Protein AF-A0A960ME52-F1 (afdb_monomer_lite)

Sequence (293 aa):
MNESPKPKPLFFIVLGMVVLALLGYAFRGVLFPSGTTATGPKPTSSDVKPTAPSAVTPSTPSAPPVSGDGNGESVEAADSNAPTTVKEYTYVARETLPPVKEKSDYQPLVNRTVKFALNVWAGWAPIILQNNGSDAGAKWKTPGGEEFQVELVLIDDPVAMRDAYAAGQVHIGWATLDMLPLFMEELKKDSRVFPRVYQQVDWSNGGDGIVIRRSAAKDPKNPTVADLKGKKIVLAQNSPSEYFALNALVNAGIQPAEVEFIYTQDAFQAAAAFNADRSIAACVSWAPDIYNL

Radius of gyration: 26.32 Å; chains: 1; bounding box: 61×51×79 Å

Structure (mmCIF, N/CA/C/O backbone):
data_AF-A0A960ME52-F1
#
_entry.id   AF-A0A960ME52-F1
#
loop_
_atom_site.group_PDB
_atom_site.id
_atom_site.type_symbol
_atom_site.label_atom_id
_atom_site.label_alt_id
_atom_site.label_comp_id
_atom_site.label_asym_id
_atom_site.label_entity_id
_atom_site.label_seq_id
_atom_site.pdbx_PDB_ins_code
_atom_site.Cartn_x
_atom_site.Cartn_y
_atom_site.Cartn_z
_atom_site.occupancy
_atom_site.B_iso_or_equiv
_atom_site.auth_seq_id
_atom_site.auth_comp_id
_atom_site.auth_asym_id
_atom_site.auth_atom_id
_atom_site.pdbx_PDB_model_num
ATOM 1 N N . MET A 1 1 ? -17.118 -22.215 47.573 1.00 43.25 1 MET A N 1
ATOM 2 C CA . MET A 1 1 ? -16.550 -20.850 47.597 1.00 43.25 1 MET A CA 1
ATOM 3 C C . MET A 1 1 ? -15.064 -20.997 47.323 1.00 43.25 1 MET A C 1
ATOM 5 O O . MET A 1 1 ? -14.405 -21.629 48.135 1.00 43.25 1 MET A O 1
ATOM 9 N N . ASN A 1 2 ? -14.560 -20.523 46.181 1.00 44.00 2 ASN A N 1
ATOM 10 C CA . ASN A 1 2 ? -13.123 -20.576 45.893 1.00 44.00 2 ASN A CA 1
ATOM 11 C C . ASN A 1 2 ? -12.459 -19.315 46.447 1.00 44.00 2 ASN A C 1
ATOM 13 O O . ASN A 1 2 ? -12.830 -18.212 46.051 1.00 44.00 2 ASN A O 1
ATOM 17 N N . GLU A 1 3 ? -11.484 -19.471 47.340 1.00 56.47 3 GLU A N 1
ATOM 18 C CA . GLU A 1 3 ? -10.620 -18.358 47.725 1.00 56.47 3 GLU A CA 1
ATOM 19 C C . GLU A 1 3 ? -9.645 -18.040 46.586 1.00 56.47 3 GLU A C 1
ATOM 21 O O . GLU A 1 3 ? -8.871 -18.896 46.155 1.00 56.47 3 GLU A O 1
ATOM 26 N N . SER A 1 4 ? -9.664 -16.797 46.106 1.00 62.03 4 SER A N 1
ATOM 27 C CA . SER A 1 4 ? -8.673 -16.313 45.144 1.00 62.03 4 SER A CA 1
ATOM 28 C C . SER A 1 4 ? -7.266 -16.359 45.761 1.00 62.03 4 SER A C 1
ATOM 30 O O . SER A 1 4 ? -7.095 -15.908 46.900 1.00 62.03 4 SER A O 1
ATOM 32 N N . PRO A 1 5 ? -6.238 -16.847 45.040 1.00 66.56 5 PRO A N 1
ATOM 33 C CA . PRO A 1 5 ? -4.889 -16.976 45.582 1.00 66.56 5 PRO A CA 1
ATOM 34 C C . PRO A 1 5 ? -4.297 -15.599 45.912 1.00 66.56 5 PRO A C 1
ATOM 36 O O . PRO A 1 5 ? -3.956 -14.816 45.025 1.00 66.56 5 PRO A O 1
ATOM 39 N N . LYS A 1 6 ? -4.165 -15.298 47.208 1.00 75.31 6 LYS A N 1
ATOM 40 C CA . LYS A 1 6 ? -3.545 -14.056 47.691 1.00 75.31 6 LYS A CA 1
ATOM 41 C C . LYS A 1 6 ? -2.020 -14.108 47.484 1.00 75.31 6 LYS A C 1
ATOM 43 O O . LYS A 1 6 ? -1.426 -15.172 47.686 1.00 75.31 6 LYS A O 1
ATOM 48 N N . PRO A 1 7 ? -1.354 -12.992 47.120 1.00 78.69 7 PRO A N 1
ATOM 49 C CA . PRO A 1 7 ? 0.095 -12.983 46.941 1.00 78.69 7 PRO A CA 1
ATOM 50 C C . PRO A 1 7 ? 0.823 -13.368 48.234 1.00 78.69 7 PRO A C 1
ATOM 52 O O . PRO A 1 7 ? 0.496 -12.880 49.317 1.00 78.69 7 PRO A O 1
ATOM 55 N N . LYS A 1 8 ? 1.830 -14.242 48.125 1.00 85.81 8 LYS A N 1
ATOM 56 C CA . LYS A 1 8 ? 2.655 -14.663 49.271 1.00 85.81 8 LYS A CA 1
ATOM 57 C C . LYS A 1 8 ? 3.447 -13.460 49.820 1.00 85.81 8 LYS A C 1
ATOM 59 O O . LYS A 1 8 ? 3.859 -12.629 49.015 1.00 85.81 8 LYS A O 1
ATOM 64 N N . PRO A 1 9 ? 3.764 -13.383 51.129 1.00 85.94 9 PRO A N 1
ATOM 65 C CA . PRO A 1 9 ? 4.461 -12.231 51.724 1.00 85.94 9 PRO A CA 1
ATOM 66 C C . PRO A 1 9 ? 5.746 -11.799 50.995 1.00 85.94 9 PRO A C 1
ATOM 68 O O . PRO A 1 9 ? 6.017 -10.608 50.868 1.00 85.94 9 PRO A O 1
ATOM 71 N N . LEU A 1 10 ? 6.491 -12.759 50.433 1.00 88.25 10 LEU A N 1
ATOM 72 C CA . LEU A 1 10 ? 7.696 -12.511 49.637 1.00 88.25 10 LEU A CA 1
ATOM 73 C C . LEU A 1 10 ? 7.449 -11.608 48.410 1.00 88.25 10 LEU A C 1
ATOM 75 O O . LEU A 1 10 ? 8.319 -10.817 48.058 1.00 88.25 10 LEU A O 1
ATOM 79 N N . PHE A 1 11 ? 6.263 -11.673 47.792 1.00 87.00 11 PHE A N 1
ATOM 80 C CA . PHE A 1 11 ? 5.885 -10.807 46.669 1.00 87.00 11 PHE A CA 1
ATOM 81 C C . PHE A 1 11 ? 5.895 -9.328 47.073 1.00 87.00 11 PHE A C 1
ATOM 83 O O . PHE A 1 11 ? 6.458 -8.504 46.361 1.00 87.00 11 PHE A O 1
ATOM 90 N N . PHE A 1 12 ? 5.340 -8.998 48.243 1.00 89.88 12 PHE A N 1
ATOM 91 C CA . PHE A 1 12 ? 5.307 -7.622 48.742 1.00 89.88 12 PHE A CA 1
ATOM 92 C C . PHE A 1 12 ? 6.694 -7.113 49.154 1.00 89.88 12 PHE A C 1
ATOM 94 O O . PHE A 1 12 ? 6.981 -5.934 48.968 1.00 89.88 12 PHE A O 1
ATOM 101 N N . ILE A 1 13 ? 7.577 -7.994 49.639 1.00 91.56 13 ILE A N 1
ATOM 102 C CA . ILE A 1 13 ? 8.980 -7.651 49.930 1.00 91.56 13 ILE A CA 1
ATOM 103 C C . ILE A 1 13 ? 9.723 -7.301 48.633 1.00 91.56 13 ILE A C 1
ATOM 105 O O . ILE A 1 13 ? 10.354 -6.249 48.550 1.00 91.56 13 ILE A O 1
ATOM 109 N N . VAL A 1 14 ? 9.612 -8.142 47.598 1.00 91.19 14 VAL A N 1
ATOM 110 C CA . VAL A 1 14 ? 10.240 -7.888 46.288 1.00 91.19 14 VAL A CA 1
ATOM 111 C C . VAL A 1 14 ? 9.665 -6.628 45.637 1.00 91.19 14 VAL A C 1
ATOM 113 O O . VAL A 1 14 ? 10.428 -5.776 45.188 1.00 91.19 14 VAL A O 1
ATOM 116 N N . LEU A 1 15 ? 8.339 -6.456 45.650 1.00 88.69 15 LEU A N 1
ATOM 117 C CA . LEU A 1 15 ? 7.674 -5.259 45.131 1.00 88.69 15 LEU A CA 1
ATOM 118 C C . LEU A 1 15 ? 8.124 -3.990 45.874 1.00 88.69 15 LEU A C 1
ATOM 120 O O . LEU A 1 15 ? 8.417 -2.982 45.236 1.00 88.69 15 LEU A O 1
ATOM 124 N N . GLY A 1 16 ? 8.252 -4.051 47.202 1.00 93.94 16 GLY A N 1
ATOM 125 C CA . GLY A 1 16 ? 8.776 -2.956 48.021 1.00 93.94 16 GLY A CA 1
ATOM 126 C C . GLY A 1 16 ? 10.215 -2.582 47.660 1.00 93.94 16 GLY A C 1
ATOM 127 O O . GLY A 1 16 ? 10.508 -1.400 47.491 1.00 93.94 16 GLY A O 1
ATOM 128 N N . MET A 1 17 ? 11.099 -3.566 47.458 1.00 93.94 17 MET A N 1
ATOM 129 C CA . MET A 1 17 ? 12.474 -3.310 47.001 1.00 93.94 17 MET A CA 1
ATOM 130 C C . MET A 1 17 ? 12.518 -2.675 45.605 1.00 93.94 17 MET A C 1
ATOM 132 O O . MET A 1 17 ? 13.295 -1.747 45.391 1.00 93.94 17 MET A O 1
ATOM 136 N N . VAL A 1 18 ? 11.668 -3.118 44.671 1.00 91.38 18 VAL A N 1
ATOM 137 C CA . VAL A 1 18 ? 11.564 -2.524 43.325 1.00 91.38 18 VAL A CA 1
ATOM 138 C C . VAL A 1 18 ? 11.091 -1.070 43.400 1.00 91.38 18 VAL A C 1
ATOM 140 O O . VAL A 1 18 ? 11.705 -0.199 42.787 1.00 91.38 18 VAL A O 1
ATOM 143 N N . VAL A 1 19 ? 10.055 -0.775 44.192 1.00 92.69 19 VAL A N 1
ATOM 144 C CA . VAL A 1 19 ? 9.558 0.599 44.386 1.00 92.69 19 VAL A CA 1
ATOM 145 C C . VAL A 1 19 ? 10.622 1.488 45.037 1.00 92.69 19 VAL A C 1
ATOM 147 O O . VAL A 1 19 ? 10.855 2.597 44.562 1.00 92.69 19 VAL A O 1
ATOM 150 N N . LEU A 1 20 ? 11.325 1.006 46.066 1.00 91.69 20 LEU A N 1
ATOM 151 C CA . LEU A 1 20 ? 12.407 1.756 46.716 1.00 91.69 20 LEU A CA 1
ATOM 152 C C . LEU A 1 20 ? 13.595 2.009 45.776 1.00 91.69 20 LEU A C 1
ATOM 154 O O . LEU A 1 20 ? 14.143 3.110 45.782 1.00 91.69 20 LEU A O 1
ATOM 158 N N . ALA A 1 21 ? 13.961 1.044 44.929 1.00 89.06 21 ALA A N 1
ATOM 159 C CA . ALA A 1 21 ? 15.005 1.222 43.919 1.00 89.06 21 ALA A CA 1
ATOM 160 C C . ALA A 1 21 ? 14.602 2.250 42.846 1.00 89.06 21 ALA A C 1
ATOM 162 O O . ALA A 1 21 ? 15.413 3.099 42.473 1.00 89.06 21 ALA A O 1
ATOM 163 N N . LEU A 1 22 ? 13.345 2.226 42.389 1.00 89.25 22 LEU A N 1
ATOM 164 C CA . LEU A 1 22 ? 12.810 3.204 41.434 1.00 89.25 22 LEU A CA 1
ATOM 165 C C . LEU A 1 22 ? 12.735 4.615 42.031 1.00 89.25 22 LEU A C 1
ATOM 167 O O . LEU A 1 22 ? 13.104 5.573 41.357 1.00 89.25 22 LEU A O 1
ATOM 171 N N . LEU A 1 23 ? 12.332 4.755 43.298 1.00 88.75 23 LEU A N 1
ATOM 172 C CA . LEU A 1 23 ? 12.359 6.035 44.013 1.00 88.75 23 LEU A CA 1
ATOM 173 C C . LEU A 1 23 ? 13.798 6.534 44.206 1.00 88.75 23 LEU A C 1
ATOM 175 O O . LEU A 1 23 ? 14.089 7.689 43.901 1.00 88.75 23 LEU A O 1
ATOM 179 N N . GLY A 1 24 ? 14.721 5.664 44.627 1.00 88.88 24 GLY A N 1
ATOM 180 C CA . GLY A 1 24 ? 16.145 5.991 44.738 1.00 88.88 24 GLY A CA 1
ATOM 181 C C . GLY A 1 24 ? 16.759 6.435 43.406 1.00 88.88 24 GLY A C 1
ATOM 182 O O . GLY A 1 24 ? 17.553 7.371 43.380 1.00 88.88 24 GLY A O 1
ATOM 183 N N . TYR A 1 25 ? 16.343 5.829 42.288 1.00 83.19 25 TYR A N 1
ATOM 184 C CA . TYR A 1 25 ? 16.745 6.245 40.944 1.00 83.19 25 TYR A CA 1
ATOM 185 C C . TYR A 1 25 ? 16.115 7.582 40.526 1.00 83.19 25 TYR A C 1
ATOM 187 O O . TYR A 1 25 ? 16.824 8.458 40.031 1.00 83.19 25 TYR A O 1
ATOM 195 N N . ALA A 1 26 ? 14.812 7.775 40.750 1.00 83.50 26 ALA A N 1
ATOM 196 C CA . ALA A 1 26 ? 14.103 9.011 40.412 1.00 83.50 26 ALA A CA 1
ATOM 197 C C . ALA A 1 26 ? 14.665 10.223 41.175 1.00 83.50 26 ALA A C 1
ATOM 199 O O . ALA A 1 26 ? 14.880 11.283 40.591 1.00 83.50 26 ALA A O 1
ATOM 200 N N . PHE A 1 27 ? 14.990 10.043 42.457 1.00 86.12 27 PHE A N 1
ATOM 201 C CA . PHE A 1 27 ? 15.575 11.078 43.311 1.00 86.12 27 PHE A CA 1
ATOM 202 C C . PHE A 1 27 ? 17.111 11.059 43.351 1.00 86.12 27 PHE A C 1
ATOM 204 O O . PHE A 1 27 ? 17.701 11.805 44.131 1.00 86.12 27 PHE A O 1
ATOM 211 N N . ARG A 1 28 ? 17.795 10.286 42.491 1.00 81.06 28 ARG A N 1
ATOM 212 C CA . ARG A 1 28 ? 19.268 10.152 42.521 1.00 81.06 28 ARG A CA 1
ATOM 213 C C . ARG A 1 28 ? 20.015 11.482 42.406 1.00 81.06 28 ARG A C 1
ATOM 215 O O . ARG A 1 28 ? 21.055 11.635 43.026 1.00 81.06 28 ARG A O 1
ATOM 222 N N . GLY A 1 29 ? 19.476 12.451 41.660 1.00 70.44 29 GLY A N 1
ATOM 223 C CA . GLY A 1 29 ? 20.069 13.790 41.521 1.00 70.44 29 GLY A CA 1
ATOM 224 C C . GLY A 1 29 ? 19.905 14.687 42.756 1.00 70.44 29 GLY A C 1
ATOM 225 O O . GLY A 1 29 ? 20.626 15.669 42.886 1.00 70.44 29 GLY A O 1
ATOM 226 N N . VAL A 1 30 ? 18.983 14.341 43.660 1.00 79.44 30 VAL A N 1
ATOM 227 C CA . VAL A 1 30 ? 18.770 15.009 44.957 1.00 79.44 30 VAL A CA 1
ATOM 228 C C . VAL A 1 30 ? 19.544 14.284 46.062 1.00 79.44 30 VAL A C 1
ATOM 230 O O . VAL A 1 30 ? 20.150 14.925 46.913 1.00 79.44 30 VAL A O 1
ATOM 233 N N . LEU A 1 31 ? 19.553 12.948 46.027 1.00 73.12 31 LEU A N 1
ATOM 234 C CA . LEU A 1 31 ? 20.249 12.087 46.990 1.00 73.12 31 LEU A CA 1
ATOM 235 C C . LEU A 1 31 ? 21.774 12.068 46.784 1.00 73.12 31 LEU A C 1
ATOM 237 O O . LEU A 1 31 ? 22.513 11.919 47.752 1.00 73.12 31 LEU A O 1
ATOM 241 N N . PHE A 1 32 ? 22.243 12.239 45.544 1.00 77.38 32 PHE A N 1
ATOM 242 C CA . PHE A 1 32 ? 23.662 12.242 45.174 1.00 77.38 32 PHE A CA 1
ATOM 243 C C . PHE A 1 32 ? 23.983 13.394 44.195 1.00 77.38 32 PHE A C 1
ATOM 245 O O . PHE A 1 32 ? 24.210 13.157 43.002 1.00 77.38 32 PHE A O 1
ATOM 252 N N . PRO A 1 33 ? 23.998 14.661 44.661 1.00 66.44 33 PRO A N 1
ATOM 253 C CA . PRO A 1 33 ? 24.315 15.806 43.812 1.00 66.44 33 PRO A CA 1
ATOM 254 C C . PRO A 1 33 ? 25.755 15.714 43.289 1.00 66.44 33 PRO A C 1
ATOM 256 O O . PRO A 1 33 ? 26.704 15.626 44.065 1.00 66.44 33 PRO A O 1
ATOM 259 N N . SER A 1 34 ? 25.921 15.741 41.967 1.00 61.56 34 SER A N 1
ATOM 260 C CA . SER A 1 34 ? 27.235 15.743 41.308 1.00 61.56 34 SER A CA 1
ATOM 261 C C . SER A 1 34 ? 27.608 17.161 40.872 1.00 61.56 34 SER A C 1
ATOM 263 O O . SER A 1 34 ? 26.767 17.880 40.334 1.00 61.56 34 SER A O 1
ATOM 265 N N . GLY A 1 35 ? 28.860 17.566 41.103 1.00 47.34 35 GLY A N 1
ATOM 266 C CA . GLY A 1 35 ? 29.363 18.891 40.729 1.00 47.34 35 GLY A CA 1
ATOM 267 C C . GLY A 1 35 ? 29.385 19.139 39.213 1.00 47.34 35 GLY A C 1
ATOM 268 O O . GLY A 1 35 ? 29.597 18.222 38.424 1.00 47.34 35 GLY A O 1
ATOM 269 N N . THR A 1 36 ? 29.164 20.400 38.835 1.00 43.81 36 THR A N 1
ATOM 270 C CA . THR A 1 36 ? 29.179 20.985 37.475 1.00 43.81 36 THR A CA 1
ATOM 271 C C . THR A 1 36 ? 30.455 20.627 36.677 1.00 43.81 36 THR A C 1
ATOM 273 O O . THR A 1 36 ? 31.510 20.464 37.277 1.00 43.81 36 THR A O 1
ATOM 276 N N . THR A 1 37 ? 30.447 20.510 35.337 1.00 35.56 37 THR A N 1
ATOM 277 C CA . THR A 1 37 ? 30.215 21.627 34.387 1.00 35.56 37 THR A CA 1
ATOM 278 C C . THR A 1 37 ? 29.691 21.254 32.976 1.00 35.56 37 THR A C 1
ATOM 280 O O . THR A 1 37 ? 30.195 20.357 32.318 1.00 35.56 37 THR A O 1
ATOM 283 N N . ALA A 1 38 ? 28.729 22.067 32.513 1.00 36.56 38 ALA A N 1
ATOM 284 C CA . ALA A 1 38 ? 28.553 22.697 31.185 1.00 36.56 38 ALA A CA 1
ATOM 285 C C . ALA A 1 38 ? 28.690 21.956 29.817 1.00 36.56 38 ALA A C 1
ATOM 287 O O . ALA A 1 38 ? 29.711 21.377 29.471 1.00 36.56 38 ALA A O 1
ATOM 288 N N . THR A 1 39 ? 27.694 22.262 28.959 1.00 31.62 39 THR A N 1
ATOM 289 C CA . THR A 1 39 ? 27.668 22.287 27.469 1.00 31.62 39 THR A CA 1
ATOM 290 C C . THR A 1 39 ? 27.761 20.972 26.667 1.00 31.62 39 THR A C 1
ATOM 292 O O . THR A 1 39 ? 28.768 20.278 26.683 1.00 31.62 39 THR A O 1
ATOM 295 N N . GLY A 1 40 ? 26.691 20.674 25.906 1.00 30.22 40 GLY A N 1
ATOM 296 C CA . GLY A 1 40 ? 26.601 19.579 24.917 1.00 30.22 40 GLY A CA 1
ATOM 297 C C . GLY A 1 40 ? 27.071 19.979 23.500 1.00 30.22 40 GLY A C 1
ATOM 298 O O . GLY A 1 40 ? 27.768 20.986 23.383 1.00 30.22 40 GLY A O 1
ATOM 299 N N . PRO A 1 41 ? 26.697 19.247 22.420 1.00 33.47 41 PRO A N 1
ATOM 300 C CA . PRO A 1 41 ? 25.401 18.581 22.216 1.00 33.47 41 PRO A CA 1
ATOM 301 C C . PRO A 1 41 ? 25.428 17.033 22.164 1.00 33.47 41 PRO A C 1
ATOM 303 O O . PRO A 1 41 ? 26.446 16.388 22.390 1.00 33.47 41 PRO A O 1
ATOM 306 N N . LYS A 1 42 ? 24.238 16.452 21.943 1.00 27.64 42 LYS A N 1
ATOM 307 C CA . LYS A 1 42 ? 23.861 15.024 22.069 1.00 27.64 42 LYS A CA 1
ATOM 308 C C . LYS A 1 42 ? 23.647 14.383 20.654 1.00 27.64 42 LYS A C 1
ATOM 310 O O . LYS A 1 42 ? 23.967 15.048 19.676 1.00 27.64 42 LYS A O 1
ATOM 315 N N . PRO A 1 43 ? 23.186 13.122 20.482 1.00 40.91 43 PRO A N 1
ATOM 316 C CA . PRO A 1 43 ? 24.052 12.011 20.069 1.00 40.91 43 PRO A CA 1
ATOM 317 C C . PRO A 1 43 ? 23.590 11.282 18.784 1.00 40.91 43 PRO A C 1
ATOM 319 O O . PRO A 1 43 ? 22.464 11.458 18.329 1.00 40.91 43 PRO A O 1
ATOM 322 N N . THR A 1 44 ? 24.384 10.319 18.308 1.00 24.98 44 THR A N 1
ATOM 323 C CA . THR A 1 44 ? 23.897 9.223 17.446 1.00 24.98 44 THR A CA 1
ATOM 324 C C . THR A 1 44 ? 24.442 7.886 17.935 1.00 24.98 44 THR A C 1
ATOM 326 O O . THR A 1 44 ? 25.651 7.716 18.074 1.00 24.98 44 THR A O 1
ATOM 329 N N . SER A 1 45 ? 23.540 6.948 18.214 1.00 27.84 45 SER A N 1
ATOM 330 C CA . SER A 1 45 ? 23.836 5.581 18.647 1.00 27.84 45 SER A CA 1
ATOM 331 C C . SER A 1 45 ? 23.645 4.598 17.497 1.00 27.84 45 SER A C 1
ATOM 333 O O . SER A 1 45 ? 22.603 4.640 16.845 1.00 27.84 45 SER A O 1
ATOM 335 N N . SER A 1 46 ? 24.576 3.662 17.332 1.00 25.75 46 SER A N 1
ATOM 336 C CA . SER A 1 46 ? 24.416 2.484 16.477 1.00 25.75 46 SER A CA 1
ATOM 337 C C . SER A 1 46 ? 24.741 1.214 17.266 1.00 25.75 46 SER A C 1
ATOM 339 O O . SER A 1 46 ? 25.811 1.122 17.862 1.00 25.75 46 SER A O 1
ATOM 341 N N . ASP A 1 47 ? 23.790 0.281 17.219 1.00 25.91 47 ASP A N 1
ATOM 342 C CA . ASP A 1 47 ? 23.913 -1.180 17.312 1.00 25.91 47 ASP A CA 1
ATOM 343 C C . ASP A 1 47 ? 24.511 -1.866 18.556 1.00 25.91 47 ASP A C 1
ATOM 345 O O . ASP A 1 47 ? 25.608 -1.575 19.015 1.00 25.91 47 ASP A O 1
ATOM 349 N N . VAL A 1 48 ? 23.797 -2.902 19.031 1.00 24.77 48 VAL A N 1
ATOM 350 C CA . VAL A 1 48 ? 24.283 -4.300 19.079 1.00 24.77 48 VAL A CA 1
ATOM 351 C C . VAL A 1 48 ? 23.134 -5.265 19.447 1.00 24.77 48 VAL A C 1
ATOM 353 O O . VAL A 1 48 ? 22.330 -5.021 20.344 1.00 24.77 48 VAL A O 1
ATOM 356 N N . LYS A 1 49 ? 23.103 -6.406 18.754 1.00 24.09 49 LYS A N 1
ATOM 357 C CA . LYS A 1 49 ? 22.370 -7.669 19.016 1.00 24.09 49 LYS A CA 1
ATOM 358 C C . LYS A 1 49 ? 23.391 -8.804 18.710 1.00 24.09 49 LYS A C 1
ATOM 360 O O . LYS A 1 49 ? 24.430 -8.470 18.138 1.00 24.09 49 LYS A O 1
ATOM 365 N N . PRO A 1 50 ? 23.142 -10.123 18.893 1.00 38.06 50 PRO A N 1
ATOM 366 C CA . PRO A 1 50 ? 22.192 -10.875 19.734 1.00 38.06 50 PR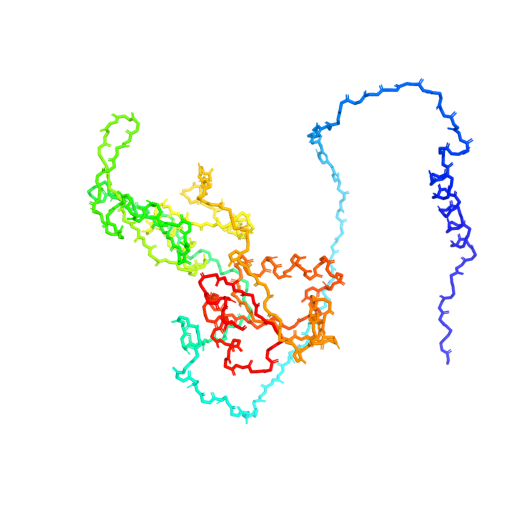O A CA 1
ATOM 367 C C . PRO A 1 50 ? 22.870 -11.979 20.603 1.00 38.06 50 PRO A C 1
ATOM 369 O O . PRO A 1 50 ? 24.027 -12.304 20.379 1.00 38.06 50 PRO A O 1
ATOM 372 N N . THR A 1 51 ? 22.115 -12.690 21.464 1.00 24.11 51 THR A N 1
ATOM 373 C CA . THR A 1 51 ? 22.297 -14.161 21.651 1.00 24.11 51 THR A CA 1
ATOM 374 C C . THR A 1 51 ? 21.056 -14.857 22.244 1.00 24.11 51 THR A C 1
ATOM 376 O O . THR A 1 51 ? 20.279 -14.230 22.958 1.00 24.11 51 THR A O 1
ATOM 379 N N . ALA A 1 52 ? 20.891 -16.151 21.939 1.00 27.48 52 ALA A N 1
ATOM 380 C CA . ALA A 1 52 ? 19.912 -17.119 22.489 1.00 27.48 52 ALA A CA 1
ATOM 381 C C . ALA A 1 52 ? 20.699 -18.343 23.070 1.00 27.48 52 ALA A C 1
ATOM 383 O O . ALA A 1 52 ? 21.928 -18.206 23.099 1.00 27.48 52 ALA A O 1
ATOM 384 N N . PRO A 1 53 ? 20.142 -19.510 23.523 1.00 35.81 53 PRO A N 1
ATOM 385 C CA . PRO A 1 53 ? 18.861 -20.204 23.220 1.00 35.81 53 PRO A CA 1
ATOM 386 C C . PRO A 1 53 ? 18.000 -20.463 24.510 1.00 35.81 53 PRO A C 1
ATOM 388 O O . PRO A 1 53 ? 18.162 -19.706 25.460 1.00 35.81 53 PRO A O 1
ATOM 391 N N . SER A 1 54 ? 17.047 -21.409 24.673 1.00 26.70 54 SER A N 1
ATOM 392 C CA . SER A 1 54 ? 16.677 -22.624 23.910 1.00 26.70 54 SER A CA 1
ATOM 393 C C . SER A 1 54 ? 15.214 -23.118 24.094 1.00 26.70 54 SER A C 1
ATOM 395 O O . SER A 1 54 ? 14.370 -22.436 24.664 1.00 26.70 54 SER A O 1
ATOM 397 N N . ALA A 1 55 ? 14.948 -24.311 23.550 1.00 25.80 55 ALA A N 1
ATOM 398 C CA . ALA A 1 55 ? 13.685 -25.009 23.284 1.00 25.80 55 ALA A CA 1
ATOM 399 C C . ALA A 1 55 ? 12.885 -25.625 24.461 1.00 25.80 55 ALA A C 1
ATOM 401 O O . ALA A 1 55 ? 13.466 -26.239 25.353 1.00 25.80 55 ALA A O 1
ATOM 402 N N . VAL A 1 56 ? 11.545 -25.638 24.311 1.00 26.23 56 VAL A N 1
ATOM 403 C CA . VAL A 1 56 ? 10.590 -26.706 24.720 1.00 26.23 56 VAL A CA 1
ATOM 404 C C . VAL A 1 56 ? 9.437 -26.757 23.686 1.00 26.23 56 VAL A C 1
ATOM 406 O O . VAL A 1 56 ? 9.113 -25.738 23.083 1.00 26.23 56 VAL A O 1
ATOM 409 N N . THR A 1 57 ? 8.827 -27.929 23.463 1.00 26.48 57 THR A N 1
ATOM 410 C CA . THR A 1 57 ? 7.758 -28.220 22.466 1.00 26.48 57 THR A CA 1
ATOM 411 C C . THR A 1 57 ? 6.760 -29.228 23.083 1.00 26.48 57 THR A C 1
ATOM 413 O O . THR A 1 57 ? 7.164 -29.909 24.026 1.00 26.48 57 THR A O 1
ATOM 416 N N . PRO A 1 58 ? 5.567 -29.508 22.516 1.00 34.44 58 PRO A N 1
ATOM 417 C CA . PRO A 1 58 ? 4.462 -28.639 22.080 1.00 34.44 58 PRO A CA 1
ATOM 418 C C . PRO A 1 58 ? 3.172 -28.847 22.921 1.00 34.44 58 PRO A C 1
ATOM 420 O O . PRO A 1 58 ? 3.007 -29.871 23.578 1.00 34.44 58 PRO A O 1
ATOM 423 N N . SER A 1 59 ? 2.182 -27.950 22.811 1.00 26.66 59 SER A N 1
ATOM 424 C CA . SER A 1 59 ? 0.780 -28.297 23.129 1.00 26.66 59 SER A CA 1
ATOM 425 C C . SER A 1 59 ? -0.223 -27.481 22.304 1.00 26.66 59 SER A C 1
ATOM 427 O O . SER A 1 59 ? -0.075 -26.272 22.139 1.00 26.66 59 SER A O 1
ATOM 429 N N . THR A 1 60 ? -1.222 -28.170 21.754 1.00 33.19 60 THR A N 1
ATOM 430 C CA . THR A 1 60 ? -2.287 -27.621 20.901 1.00 33.19 60 THR A CA 1
ATOM 431 C C . THR A 1 60 ? -3.485 -27.177 21.743 1.00 33.19 60 THR A C 1
ATOM 433 O O . THR A 1 60 ? -3.868 -27.902 22.661 1.00 33.19 60 THR A O 1
ATOM 436 N N . PRO A 1 61 ? -4.161 -26.078 21.373 1.00 30.53 61 PRO A N 1
ATOM 437 C CA . PRO A 1 61 ? -5.587 -25.939 21.642 1.00 30.53 61 PRO A CA 1
ATOM 438 C C . PRO A 1 61 ? -6.387 -25.697 20.354 1.00 30.53 61 PRO A C 1
ATOM 440 O O . PRO A 1 61 ? -6.138 -24.755 19.604 1.00 30.53 61 PRO A O 1
ATOM 443 N N . SER A 1 62 ? -7.374 -26.558 20.116 1.00 29.42 62 SER A N 1
ATOM 444 C CA . SER A 1 62 ? -8.352 -26.419 19.036 1.00 29.42 62 SER A CA 1
ATOM 445 C C . SER A 1 62 ? -9.296 -25.240 19.297 1.00 29.42 62 SER A C 1
ATOM 447 O O . SER A 1 62 ? -9.827 -25.118 20.401 1.00 29.42 62 SER A O 1
ATOM 449 N N . ALA A 1 63 ? -9.571 -24.424 18.278 1.00 30.88 63 ALA A N 1
ATOM 450 C CA . ALA A 1 63 ? -10.678 -23.466 18.298 1.00 30.88 63 ALA A CA 1
ATOM 451 C C . ALA A 1 63 ? -11.952 -24.110 17.702 1.00 30.88 63 ALA A C 1
ATOM 453 O O . ALA A 1 63 ? -11.838 -24.899 16.759 1.00 30.88 63 ALA A O 1
ATOM 454 N N . PRO A 1 64 ? -13.155 -23.823 18.236 1.00 32.22 64 PRO A N 1
ATOM 455 C CA . PRO A 1 64 ? -14.407 -24.382 17.727 1.00 32.22 64 PRO A CA 1
ATOM 456 C C . PRO A 1 64 ? -14.856 -23.692 16.424 1.00 32.22 64 PRO A C 1
ATOM 458 O O . PRO A 1 64 ? -14.533 -22.521 16.213 1.00 32.22 64 PRO A O 1
ATOM 461 N N . PRO A 1 65 ? -15.637 -24.370 15.563 1.00 29.41 65 PRO A N 1
ATOM 462 C CA . PRO A 1 65 ? -16.221 -23.742 14.385 1.00 29.41 65 PRO A CA 1
ATOM 463 C C . PRO A 1 65 ? -17.353 -22.791 14.793 1.00 29.41 65 PRO A C 1
ATOM 465 O O . PRO A 1 65 ? -18.282 -23.187 15.497 1.00 29.41 65 PRO A O 1
ATOM 468 N N . VAL A 1 66 ? -17.306 -21.548 14.310 1.00 32.16 66 VAL A N 1
ATOM 469 C CA . VAL A 1 66 ? -18.457 -20.638 14.353 1.00 32.16 66 VAL A CA 1
ATOM 470 C C . VAL A 1 66 ? -19.263 -20.848 13.076 1.00 32.16 66 VAL A C 1
ATOM 472 O O . VAL A 1 66 ? -18.921 -20.333 12.016 1.00 32.16 66 VAL A O 1
ATOM 475 N N . SER A 1 67 ? -20.328 -21.639 13.180 1.00 37.06 67 SER A N 1
ATOM 476 C CA . SER A 1 67 ? -21.380 -21.714 12.168 1.00 37.06 67 SER A CA 1
ATOM 477 C C . SER A 1 67 ? -22.286 -20.488 12.282 1.00 37.06 67 SER A C 1
ATOM 479 O O . SER A 1 67 ? -22.887 -20.274 13.337 1.00 37.06 67 SER A O 1
ATOM 481 N N . GLY A 1 68 ? -22.406 -19.718 11.204 1.00 28.78 68 GLY A N 1
ATOM 482 C CA . GLY A 1 68 ? -23.322 -18.585 11.093 1.00 28.78 68 GLY A CA 1
ATOM 483 C C . GLY A 1 68 ? -24.085 -18.647 9.778 1.00 28.78 68 GLY A C 1
ATOM 484 O O . GLY A 1 68 ? -23.741 -17.931 8.843 1.00 28.78 68 GLY A O 1
ATOM 485 N N . ASP A 1 69 ? -25.096 -19.517 9.705 1.00 33.56 69 ASP A N 1
ATOM 486 C CA . ASP A 1 69 ? -26.092 -19.442 8.634 1.00 33.56 69 ASP A CA 1
ATOM 487 C C . ASP A 1 69 ? -26.869 -18.123 8.742 1.00 33.56 69 ASP A C 1
ATOM 489 O O . ASP A 1 69 ? -27.094 -17.591 9.833 1.00 33.56 69 ASP A O 1
ATOM 493 N N . GLY A 1 70 ? -27.218 -17.563 7.587 1.00 37.50 70 GLY A N 1
ATOM 494 C CA . GLY A 1 70 ? -27.597 -16.160 7.492 1.00 37.50 70 GLY A CA 1
ATOM 495 C C . GLY A 1 70 ? -28.984 -15.819 8.034 1.00 37.50 70 GLY A C 1
ATOM 496 O O . GLY A 1 70 ? -29.895 -16.644 8.093 1.00 37.50 70 GLY A O 1
ATOM 497 N N . ASN A 1 71 ? -29.176 -14.527 8.287 1.00 33.03 71 ASN A N 1
ATOM 498 C CA . ASN A 1 71 ? -30.449 -13.887 7.993 1.00 33.03 71 ASN A CA 1
ATOM 499 C C . ASN A 1 71 ? -30.175 -12.474 7.467 1.00 33.03 71 ASN A C 1
ATOM 501 O O . ASN A 1 71 ? -29.289 -11.789 7.975 1.00 33.03 71 ASN A O 1
ATOM 505 N N . GLY A 1 72 ? -30.865 -12.075 6.401 1.00 43.94 72 GLY A N 1
ATOM 506 C CA . GLY A 1 72 ? -30.533 -10.852 5.673 1.00 43.94 72 GLY A CA 1
ATOM 507 C C . GLY A 1 72 ? -31.015 -9.592 6.386 1.00 43.94 72 GLY A C 1
ATOM 508 O O . GLY A 1 72 ? -32.218 -9.405 6.549 1.00 43.94 72 GLY A O 1
ATOM 509 N N . GLU A 1 73 ? -30.089 -8.692 6.710 1.00 35.34 73 GLU A N 1
ATOM 510 C CA . GLU A 1 73 ? -30.391 -7.262 6.767 1.00 35.34 73 GLU A CA 1
ATOM 511 C C . GLU A 1 73 ? -30.104 -6.653 5.391 1.00 35.34 73 GLU A C 1
ATOM 513 O O . GLU A 1 73 ? -29.152 -7.034 4.704 1.00 35.34 73 GLU A O 1
ATOM 518 N N . SER A 1 74 ? -30.974 -5.748 4.950 1.00 39.88 74 SER A N 1
ATOM 519 C CA . SER A 1 74 ? -30.857 -5.087 3.654 1.00 39.88 74 SER A CA 1
ATOM 520 C C . SER A 1 74 ? -29.592 -4.237 3.607 1.00 39.88 74 SER A C 1
ATOM 522 O O . SER A 1 74 ? -29.510 -3.223 4.298 1.00 39.88 74 SER A O 1
ATOM 524 N N . VAL A 1 75 ? -28.639 -4.620 2.755 1.00 42.44 75 VAL A N 1
ATOM 525 C CA . VAL A 1 75 ? -27.555 -3.723 2.345 1.00 42.44 75 VAL A CA 1
ATOM 526 C C . VAL A 1 75 ? -28.211 -2.492 1.719 1.00 42.44 75 VAL A C 1
ATOM 528 O O . VAL A 1 75 ? -28.991 -2.628 0.773 1.00 42.44 75 VAL A O 1
ATOM 531 N N . GLU A 1 76 ? -27.948 -1.316 2.290 1.00 53.69 76 GLU A N 1
ATOM 532 C CA . GLU A 1 76 ? -28.475 -0.042 1.797 1.00 53.69 76 GLU A CA 1
ATOM 533 C C . GLU A 1 76 ? -28.162 0.129 0.305 1.00 53.69 76 GLU A C 1
ATOM 535 O O . GLU A 1 76 ? -27.086 -0.248 -0.171 1.00 53.69 76 GLU A O 1
ATOM 540 N N . ALA A 1 77 ? -29.110 0.689 -0.449 1.00 52.66 77 ALA A N 1
ATOM 541 C CA . ALA A 1 77 ? -28.922 0.893 -1.880 1.00 52.66 77 ALA A CA 1
ATOM 542 C C . ALA A 1 77 ? -27.739 1.844 -2.127 1.00 52.66 77 ALA A C 1
ATOM 544 O O . ALA A 1 77 ? -27.636 2.888 -1.482 1.00 52.66 77 ALA A O 1
ATOM 545 N N . ALA A 1 78 ? -26.859 1.491 -3.069 1.00 56.00 78 ALA A N 1
ATOM 546 C CA . ALA A 1 78 ? -25.643 2.250 -3.341 1.00 56.00 78 ALA A CA 1
ATOM 547 C C . ALA A 1 78 ? -25.957 3.724 -3.663 1.00 56.00 78 ALA A C 1
ATOM 549 O O . ALA A 1 78 ? -26.612 4.028 -4.664 1.00 56.00 78 ALA A O 1
ATOM 550 N N . ASP A 1 79 ? -25.474 4.640 -2.818 1.00 60.88 79 ASP A N 1
ATOM 551 C CA . ASP A 1 79 ? -25.657 6.077 -3.016 1.00 60.88 79 ASP A CA 1
ATOM 552 C C . ASP A 1 79 ? -24.890 6.529 -4.265 1.00 60.88 79 ASP A C 1
ATOM 554 O O . ASP A 1 79 ? -23.656 6.538 -4.311 1.00 60.88 79 ASP A O 1
ATOM 558 N N . SER A 1 80 ? -25.628 6.950 -5.293 1.00 60.53 80 SER A N 1
ATOM 559 C CA . SER A 1 80 ? -25.051 7.447 -6.541 1.00 60.53 80 SER A CA 1
ATOM 560 C C . SER A 1 80 ? -24.172 8.690 -6.352 1.00 60.53 80 SER A C 1
ATOM 562 O O . SER A 1 80 ? -23.372 8.988 -7.243 1.00 60.53 80 SER A O 1
ATOM 564 N N . ASN A 1 81 ? -24.290 9.387 -5.216 1.00 70.62 81 ASN A N 1
ATOM 565 C CA . ASN A 1 81 ? -23.539 10.588 -4.849 1.00 70.62 81 ASN A CA 1
ATOM 566 C C . ASN A 1 81 ? -22.393 10.327 -3.851 1.00 70.62 81 ASN A C 1
ATOM 568 O O . ASN A 1 81 ? -21.852 11.289 -3.305 1.00 70.62 81 ASN A O 1
ATOM 572 N N . ALA A 1 82 ? -22.009 9.066 -3.606 1.00 73.50 82 ALA A N 1
ATOM 573 C CA . ALA A 1 82 ? -20.872 8.744 -2.741 1.00 73.50 82 ALA A CA 1
ATOM 574 C C . ALA A 1 82 ? -19.601 9.527 -3.161 1.00 73.50 82 ALA A C 1
ATOM 576 O O . ALA A 1 82 ? -19.261 9.528 -4.348 1.00 73.50 82 ALA A O 1
ATOM 577 N N . PRO A 1 83 ? -18.889 10.191 -2.224 1.00 78.44 83 PRO A N 1
ATOM 578 C CA . PRO A 1 83 ? -17.772 11.091 -2.537 1.00 78.44 83 PRO A CA 1
ATOM 579 C C . PRO A 1 83 ? -16.429 10.375 -2.784 1.00 78.44 83 PRO A C 1
ATOM 581 O O . PRO A 1 83 ? -15.377 11.015 -2.790 1.00 78.44 83 PRO A O 1
ATOM 584 N N . THR A 1 84 ? -16.458 9.055 -2.958 1.00 84.12 84 THR A N 1
ATOM 585 C CA . THR A 1 84 ? -15.305 8.197 -3.249 1.00 84.12 84 THR A CA 1
ATOM 586 C C . THR A 1 84 ? -15.097 8.029 -4.748 1.00 84.12 84 THR A C 1
ATOM 588 O O . THR A 1 84 ? -16.047 8.058 -5.535 1.00 84.12 84 THR A O 1
ATOM 591 N N . THR A 1 85 ? -13.846 7.831 -5.161 1.00 82.50 85 THR A N 1
ATOM 592 C CA . THR A 1 85 ? -13.501 7.554 -6.566 1.00 82.50 85 THR A CA 1
ATOM 593 C C . THR A 1 85 ? -14.016 6.190 -7.027 1.00 82.50 85 THR A C 1
ATOM 595 O O . THR A 1 85 ? -14.333 6.021 -8.205 1.00 82.50 85 THR A O 1
ATOM 598 N N . VAL A 1 86 ? -14.188 5.247 -6.096 1.00 83.81 86 VAL A N 1
ATOM 599 C CA . VAL A 1 86 ? -14.820 3.938 -6.311 1.00 83.81 86 VAL A CA 1
ATOM 600 C C . VAL A 1 86 ? -16.231 3.912 -5.702 1.00 83.81 86 VAL A C 1
ATOM 602 O O . VAL A 1 86 ? -16.472 4.486 -4.638 1.00 83.81 86 VAL A O 1
ATOM 605 N N . LYS A 1 87 ? -17.181 3.256 -6.387 1.00 82.31 87 LYS A N 1
ATOM 606 C CA . LYS A 1 87 ? -18.590 3.117 -5.951 1.00 82.31 87 LYS A CA 1
ATOM 607 C C . LYS A 1 87 ? -19.013 1.685 -5.623 1.00 82.31 87 LYS A C 1
ATOM 609 O O . LYS A 1 87 ? -19.938 1.493 -4.842 1.00 82.31 87 LYS A O 1
ATOM 614 N N . GLU A 1 88 ? -18.349 0.697 -6.213 1.00 83.38 88 GLU A N 1
ATOM 615 C CA . GLU A 1 88 ? -18.581 -0.724 -5.953 1.00 83.38 88 GLU A CA 1
ATOM 616 C C . GLU A 1 88 ? -17.497 -1.232 -5.000 1.00 83.38 88 GLU A C 1
ATOM 618 O O . GLU A 1 88 ? -16.322 -0.932 -5.186 1.00 83.38 88 GLU A O 1
ATOM 623 N N . TYR A 1 89 ? -17.876 -1.985 -3.971 1.00 85.50 89 TYR A N 1
ATOM 624 C CA . TYR A 1 89 ? -16.941 -2.540 -2.996 1.00 85.50 89 TYR A CA 1
ATOM 625 C C . TYR A 1 89 ? -17.326 -3.975 -2.655 1.00 85.50 89 TYR A C 1
ATOM 627 O O . TYR A 1 89 ? -18.506 -4.319 -2.602 1.00 85.50 89 TYR A O 1
ATOM 635 N N . THR A 1 90 ? -16.326 -4.814 -2.401 1.00 88.56 90 THR A N 1
ATOM 636 C CA . THR A 1 90 ? -16.522 -6.179 -1.904 1.00 88.56 90 THR A CA 1
ATOM 637 C C . THR A 1 90 ? -15.677 -6.394 -0.656 1.00 88.56 90 THR A C 1
ATOM 639 O O . THR A 1 90 ? -14.483 -6.092 -0.640 1.00 88.56 90 THR A O 1
ATOM 642 N N . TYR A 1 91 ? -16.293 -6.933 0.397 1.00 91.94 91 TYR A N 1
ATOM 643 C CA . TYR A 1 91 ? -15.544 -7.403 1.556 1.00 91.94 91 TYR A CA 1
ATOM 644 C C . TYR A 1 91 ? -14.847 -8.718 1.228 1.00 91.94 91 TYR A C 1
ATOM 646 O O . TYR A 1 91 ? -15.478 -9.654 0.733 1.00 91.94 91 TYR A O 1
ATOM 654 N N . VAL A 1 92 ? -13.559 -8.795 1.542 1.00 88.81 92 VAL A N 1
ATOM 655 C CA . VAL A 1 92 ? -12.773 -10.025 1.424 1.00 88.81 92 VAL A CA 1
ATOM 656 C C . VAL A 1 92 ? -12.675 -10.704 2.786 1.00 88.81 92 VAL A C 1
ATOM 658 O O . VAL A 1 92 ? -12.716 -10.056 3.836 1.00 88.81 92 VAL A O 1
ATOM 661 N N . ALA A 1 93 ? -12.559 -12.031 2.785 1.00 89.50 93 ALA A N 1
ATOM 662 C CA . ALA A 1 93 ? -12.230 -12.755 4.004 1.00 89.50 93 ALA A CA 1
ATOM 663 C C . ALA A 1 93 ? -10.827 -12.349 4.480 1.00 89.50 93 ALA A C 1
ATOM 665 O O . ALA A 1 93 ? -9.968 -11.987 3.680 1.00 89.50 93 ALA A O 1
ATOM 666 N N . ARG A 1 94 ? -10.569 -12.445 5.789 1.00 87.19 94 ARG A N 1
ATOM 667 C CA . ARG A 1 94 ? -9.205 -12.295 6.302 1.00 87.19 94 ARG A CA 1
ATOM 668 C C . ARG A 1 94 ? -8.353 -13.461 5.808 1.00 87.19 94 ARG A C 1
ATOM 670 O O . ARG A 1 94 ? -8.522 -14.582 6.288 1.00 87.19 94 ARG A O 1
ATOM 677 N N . GLU A 1 95 ? -7.383 -13.184 4.952 1.00 83.94 95 GLU A N 1
ATOM 678 C CA . GLU A 1 95 ? -6.473 -14.198 4.418 1.00 83.94 95 GLU A CA 1
ATOM 679 C C . GLU A 1 95 ? -5.038 -14.001 4.923 1.00 83.94 95 GLU A C 1
ATOM 681 O O . GLU A 1 95 ? -4.594 -12.896 5.233 1.00 83.94 95 GLU A O 1
ATOM 686 N N . THR A 1 96 ? -4.277 -15.087 5.036 1.00 84.25 96 THR A N 1
ATOM 687 C CA . THR A 1 96 ? -2.811 -14.984 5.068 1.00 84.25 96 THR A CA 1
ATOM 688 C C . THR A 1 96 ? -2.321 -14.649 3.667 1.00 84.25 96 THR A C 1
ATOM 690 O O . THR A 1 96 ? -2.914 -15.149 2.713 1.00 84.25 96 THR A O 1
ATOM 693 N N . LEU A 1 97 ? -1.213 -13.909 3.528 1.00 84.50 97 LEU A N 1
ATOM 694 C CA . LEU A 1 97 ? -0.593 -13.697 2.216 1.00 84.50 97 LEU A CA 1
ATOM 695 C C . LEU A 1 97 ? -0.497 -15.022 1.437 1.00 84.50 97 LEU A C 1
ATOM 697 O O . LEU A 1 97 ? 0.126 -15.966 1.939 1.00 84.50 97 LEU A O 1
ATOM 701 N N . PRO A 1 98 ? -1.095 -15.120 0.236 1.00 83.44 98 PRO A N 1
ATOM 702 C CA . PRO A 1 98 ? -1.075 -16.364 -0.514 1.00 83.44 98 PRO A CA 1
ATOM 703 C C . PRO A 1 98 ? 0.366 -16.678 -0.937 1.00 83.44 98 PRO A C 1
ATOM 705 O O . PRO A 1 98 ? 1.147 -15.744 -1.159 1.00 83.44 98 PRO A O 1
ATOM 708 N N . PRO A 1 99 ? 0.745 -17.959 -1.084 1.00 83.00 99 PRO A N 1
ATOM 709 C CA . PRO A 1 99 ? 2.037 -18.322 -1.650 1.00 83.00 99 PRO A CA 1
ATOM 710 C C . PRO A 1 99 ? 2.216 -17.703 -3.036 1.00 83.00 99 PRO A C 1
ATOM 712 O O . PRO A 1 99 ? 1.263 -17.630 -3.815 1.00 83.00 99 PRO A O 1
ATOM 715 N N . VAL A 1 100 ? 3.443 -17.298 -3.357 1.00 83.06 100 VAL A N 1
ATOM 716 C CA . VAL A 1 100 ? 3.791 -16.886 -4.720 1.00 83.06 100 VAL A CA 1
ATOM 717 C C . VAL A 1 100 ? 3.666 -18.116 -5.629 1.00 83.06 100 VAL A C 1
ATOM 719 O O . VAL A 1 100 ? 4.343 -19.123 -5.419 1.00 83.06 100 VAL A O 1
ATOM 722 N N . LYS A 1 101 ? 2.738 -18.061 -6.593 1.00 68.44 101 LYS A N 1
ATOM 723 C CA . LYS A 1 101 ? 2.322 -19.225 -7.402 1.00 68.44 101 LYS A CA 1
ATOM 724 C C . LYS A 1 101 ? 3.330 -19.604 -8.485 1.00 68.44 101 LYS A C 1
ATOM 726 O O . LYS A 1 101 ? 3.462 -20.781 -8.814 1.00 68.44 101 LYS A O 1
ATOM 731 N N . GLU A 1 102 ? 4.024 -18.611 -9.030 1.00 68.88 102 GLU A N 1
ATOM 732 C CA . GLU A 1 102 ? 4.909 -18.737 -10.187 1.00 68.88 102 GLU A CA 1
ATOM 733 C C . GLU A 1 102 ? 6.337 -18.333 -9.814 1.00 68.88 102 GLU A C 1
ATOM 735 O O . GLU A 1 102 ? 6.563 -17.530 -8.909 1.00 68.88 102 GLU A O 1
ATOM 740 N N . LYS A 1 103 ? 7.324 -18.919 -10.492 1.00 68.25 103 LYS A N 1
ATOM 741 C CA . LYS A 1 103 ? 8.724 -18.504 -10.356 1.00 68.25 103 LYS A CA 1
ATOM 742 C C . LYS A 1 103 ? 9.044 -17.447 -11.408 1.00 68.25 103 LYS A C 1
ATOM 744 O O . LYS A 1 103 ? 8.297 -17.264 -12.359 1.00 68.25 103 LYS A O 1
ATOM 749 N N . SER A 1 104 ? 10.197 -16.801 -11.260 1.00 70.25 104 SER A N 1
ATOM 750 C CA . SER A 1 104 ? 10.675 -15.841 -12.253 1.00 70.25 104 SER A CA 1
ATOM 751 C C . SER A 1 104 ? 10.873 -16.493 -13.620 1.00 70.25 104 SER A C 1
ATOM 753 O O . SER A 1 104 ? 11.809 -17.277 -13.794 1.00 70.25 104 SER A O 1
ATOM 755 N N . ASP A 1 105 ? 10.050 -16.096 -14.587 1.00 76.69 105 ASP A N 1
ATOM 756 C CA . ASP A 1 105 ? 10.162 -16.478 -15.994 1.00 76.69 105 ASP A CA 1
ATOM 757 C C . ASP A 1 105 ? 10.384 -15.224 -16.864 1.00 76.69 105 ASP A C 1
ATOM 759 O O . ASP A 1 105 ? 9.775 -15.053 -17.922 1.00 76.69 105 ASP A O 1
ATOM 763 N N . TYR A 1 106 ? 11.280 -14.330 -16.403 1.00 80.06 106 TYR A N 1
ATOM 764 C CA . TYR A 1 106 ? 11.651 -13.088 -17.097 1.00 80.06 106 TYR A CA 1
ATOM 765 C C . TYR A 1 106 ? 11.961 -13.337 -18.576 1.00 80.06 106 TYR A C 1
ATOM 767 O O . TYR A 1 106 ? 12.921 -14.028 -18.930 1.00 80.06 106 TYR A O 1
ATOM 775 N N . GLN A 1 107 ? 11.172 -12.702 -19.439 1.00 77.31 107 GLN A N 1
ATOM 776 C CA . GLN A 1 107 ? 11.402 -12.695 -20.876 1.00 77.31 107 GLN A CA 1
ATOM 777 C C . GLN A 1 107 ? 12.407 -11.595 -21.262 1.00 77.31 107 GLN A C 1
ATOM 779 O O . GLN A 1 107 ? 12.535 -10.595 -20.551 1.00 77.31 107 GLN A O 1
ATOM 784 N N . PRO A 1 108 ? 13.119 -11.727 -22.397 1.00 85.12 108 PRO A N 1
ATOM 785 C CA . PRO A 1 108 ? 13.945 -10.647 -22.929 1.00 85.12 108 PRO A CA 1
ATOM 786 C C . PRO A 1 108 ? 13.134 -9.357 -23.138 1.00 85.12 108 PRO A C 1
ATOM 788 O O . PRO A 1 108 ? 12.036 -9.396 -23.693 1.00 85.12 108 PRO A O 1
ATOM 791 N N . LEU A 1 109 ? 13.688 -8.205 -22.738 1.00 89.31 109 LEU A N 1
ATOM 792 C CA . LEU A 1 109 ? 12.998 -6.915 -22.855 1.00 89.31 109 LEU A CA 1
ATOM 793 C C . LEU A 1 109 ? 12.687 -6.572 -24.319 1.00 89.31 109 LEU A C 1
ATOM 795 O O . LEU A 1 109 ? 13.590 -6.275 -25.108 1.00 89.31 109 LEU A O 1
ATOM 799 N N . VAL A 1 110 ? 11.402 -6.502 -24.665 1.00 90.44 110 VAL A N 1
ATOM 800 C CA . VAL A 1 110 ? 10.959 -6.009 -25.975 1.00 90.44 110 VAL A CA 1
ATOM 801 C C . VAL A 1 110 ? 11.288 -4.518 -26.082 1.00 90.44 110 VAL A C 1
ATOM 803 O O . VAL A 1 110 ? 10.921 -3.721 -25.218 1.00 90.44 110 VAL A O 1
ATOM 806 N N . ASN A 1 111 ? 12.017 -4.131 -27.133 1.00 92.56 111 ASN A N 1
ATOM 807 C CA . ASN A 1 111 ? 12.459 -2.751 -27.387 1.00 92.56 111 ASN A CA 1
ATOM 808 C C . ASN A 1 111 ? 13.197 -2.085 -26.203 1.00 92.56 111 ASN A C 1
ATOM 810 O O . ASN A 1 111 ? 13.146 -0.866 -26.056 1.00 92.56 111 ASN A O 1
ATOM 814 N N . ARG A 1 112 ? 13.868 -2.878 -25.346 1.00 94.38 112 ARG A N 1
ATOM 815 C CA . ARG A 1 112 ? 14.504 -2.406 -24.095 1.00 94.38 112 ARG A CA 1
ATOM 816 C C . ARG A 1 112 ? 13.524 -1.619 -23.202 1.00 94.38 112 ARG A C 1
ATOM 818 O O . ARG A 1 112 ? 13.891 -0.615 -22.596 1.00 94.38 112 ARG A O 1
ATOM 825 N N . THR A 1 113 ? 12.271 -2.069 -23.143 1.00 96.19 113 THR A N 1
ATOM 826 C CA . THR A 1 113 ? 11.205 -1.438 -22.353 1.00 96.19 113 THR A CA 1
ATOM 827 C C . THR A 1 113 ? 11.138 -2.063 -20.965 1.00 96.19 113 THR A C 1
ATOM 829 O O . THR A 1 113 ? 10.933 -3.268 -20.830 1.00 96.19 113 THR A O 1
ATOM 832 N N . VAL A 1 114 ? 11.307 -1.247 -19.929 1.00 95.50 114 VAL A N 1
ATOM 833 C CA . VAL A 1 114 ? 11.222 -1.648 -18.524 1.00 95.50 114 VAL A CA 1
ATOM 834 C C . VAL A 1 114 ? 9.800 -1.408 -18.029 1.00 95.50 114 VAL A C 1
ATOM 836 O O . VAL A 1 114 ? 9.386 -0.267 -17.842 1.00 95.50 114 VAL A O 1
ATOM 839 N N . LYS A 1 115 ? 9.054 -2.489 -17.793 1.00 96.00 115 LYS A N 1
ATOM 840 C CA . LYS A 1 115 ? 7.759 -2.428 -17.096 1.00 96.00 115 LYS A CA 1
ATOM 841 C C . LYS A 1 115 ? 7.948 -2.113 -15.610 1.00 96.00 115 LYS A C 1
ATOM 843 O O . LYS A 1 115 ? 8.636 -2.869 -14.917 1.00 96.00 115 LYS A O 1
ATOM 848 N N . PHE A 1 116 ? 7.329 -1.035 -15.147 1.00 96.06 116 PHE A N 1
ATOM 849 C CA . PHE A 1 116 ? 7.376 -0.499 -13.787 1.00 96.06 116 PHE A CA 1
ATOM 850 C C . PHE A 1 116 ? 5.945 -0.494 -13.235 1.00 96.06 116 PHE A C 1
ATOM 852 O O . PHE A 1 116 ? 5.099 0.233 -13.745 1.00 96.06 116 PHE A O 1
ATOM 859 N N . ALA A 1 117 ? 5.657 -1.285 -12.201 1.00 96.50 117 ALA A N 1
ATOM 860 C CA . ALA A 1 117 ? 4.358 -1.251 -11.535 1.00 96.50 117 ALA A CA 1
ATOM 861 C C . ALA A 1 117 ? 4.242 -0.051 -10.584 1.00 96.50 117 ALA A C 1
ATOM 863 O O . ALA A 1 117 ? 5.171 0.226 -9.823 1.00 96.50 117 ALA A O 1
ATOM 864 N N . LEU A 1 118 ? 3.084 0.607 -10.573 1.00 94.94 118 LEU A N 1
ATOM 865 C CA . LEU A 1 118 ? 2.719 1.662 -9.621 1.00 94.94 118 LEU A CA 1
ATOM 866 C C . LEU A 1 118 ? 1.277 1.483 -9.122 1.00 94.94 118 LEU A C 1
ATOM 868 O O . LEU A 1 118 ? 0.490 0.782 -9.754 1.00 94.94 118 LEU A O 1
ATOM 872 N N . ASN A 1 119 ? 0.936 2.127 -8.010 1.00 90.81 119 ASN A N 1
ATOM 873 C CA . ASN A 1 119 ? -0.434 2.309 -7.519 1.00 90.81 119 ASN A CA 1
ATOM 874 C C . ASN A 1 119 ? -0.932 3.743 -7.792 1.00 90.81 119 ASN A C 1
ATOM 876 O O . ASN A 1 119 ? -0.147 4.629 -8.142 1.00 90.81 119 ASN A O 1
ATOM 880 N N . VAL A 1 120 ? -2.224 4.008 -7.591 1.00 88.62 120 VAL A N 1
ATOM 881 C CA . VAL A 1 120 ? -2.801 5.359 -7.600 1.00 88.62 120 VAL A CA 1
ATOM 882 C C . VAL A 1 120 ? -2.287 6.135 -6.387 1.00 88.62 120 VAL A C 1
ATOM 884 O O . VAL A 1 120 ? -2.856 6.108 -5.295 1.00 88.62 120 VAL A O 1
ATOM 887 N N . TRP A 1 121 ? -1.186 6.855 -6.598 1.00 88.75 121 TRP A N 1
ATOM 888 C CA . TRP A 1 121 ? -0.552 7.695 -5.590 1.00 88.75 121 TRP A CA 1
ATOM 889 C C . TRP A 1 121 ? 0.109 8.931 -6.208 1.00 88.75 121 TRP A C 1
ATOM 891 O O . TRP A 1 121 ? 0.770 8.860 -7.246 1.00 88.75 121 TRP A O 1
ATOM 901 N N . ALA A 1 122 ? -0.039 10.085 -5.552 1.00 88.50 122 ALA A N 1
ATOM 902 C CA . ALA A 1 122 ? 0.440 11.368 -6.074 1.00 88.50 122 ALA A CA 1
ATOM 903 C C . ALA A 1 122 ? 1.975 11.442 -6.213 1.00 88.50 122 ALA A C 1
ATOM 905 O O . ALA A 1 122 ? 2.475 12.167 -7.077 1.00 88.50 122 ALA A O 1
ATOM 906 N N . GLY A 1 123 ? 2.724 10.658 -5.425 1.00 89.94 123 GLY A N 1
ATOM 907 C CA . GLY A 1 123 ? 4.187 10.561 -5.512 1.00 89.94 123 GLY A CA 1
ATOM 908 C C . GLY A 1 123 ? 4.710 10.108 -6.884 1.00 89.94 123 GLY A C 1
ATOM 909 O O . GLY A 1 123 ? 5.850 10.411 -7.231 1.00 89.94 123 GLY A O 1
ATOM 910 N N . TRP A 1 124 ? 3.878 9.459 -7.709 1.00 93.69 124 TRP A N 1
ATOM 911 C CA . TRP A 1 124 ? 4.241 9.030 -9.066 1.00 93.69 124 TRP A CA 1
ATOM 912 C C . TRP A 1 124 ? 4.121 10.123 -10.137 1.00 93.69 124 TRP A C 1
ATOM 914 O O . TRP A 1 124 ? 4.608 9.939 -11.255 1.00 93.69 124 TRP A O 1
ATOM 924 N N . ALA A 1 125 ? 3.523 11.280 -9.831 1.00 93.31 125 ALA A N 1
ATOM 925 C CA . ALA A 1 125 ? 3.331 12.353 -10.810 1.00 93.31 125 ALA A CA 1
ATOM 926 C C . ALA A 1 125 ? 4.622 12.783 -11.556 1.00 93.31 125 ALA A C 1
ATOM 928 O O . ALA A 1 125 ? 4.542 12.987 -12.771 1.00 93.31 125 ALA A O 1
ATOM 929 N N . PRO A 1 126 ? 5.817 12.864 -10.924 1.00 94.19 126 PRO A N 1
ATOM 930 C CA . PRO A 1 126 ? 7.050 13.222 -11.626 1.00 94.19 126 PRO A CA 1
ATOM 931 C C . PRO A 1 126 ? 7.481 12.203 -12.689 1.00 94.19 126 PRO A C 1
ATOM 933 O O . PRO A 1 126 ? 7.915 12.613 -13.765 1.00 94.19 126 PRO A O 1
ATOM 936 N N . ILE A 1 127 ? 7.354 10.892 -12.429 1.00 94.06 127 ILE A N 1
ATOM 937 C CA . ILE A 1 127 ? 7.725 9.870 -13.423 1.00 94.06 127 ILE A CA 1
ATOM 938 C C . ILE A 1 127 ? 6.698 9.807 -14.556 1.00 94.06 127 ILE A C 1
ATOM 940 O O . ILE A 1 127 ? 7.103 9.743 -15.711 1.00 94.06 127 ILE A O 1
ATOM 944 N N . ILE A 1 128 ? 5.399 9.932 -14.260 1.00 95.62 128 ILE A N 1
ATOM 945 C CA . ILE A 1 128 ? 4.339 9.985 -15.282 1.00 95.62 128 ILE A CA 1
ATOM 946 C C . ILE A 1 128 ? 4.560 11.181 -16.223 1.00 95.62 128 ILE A C 1
ATOM 948 O O . ILE A 1 128 ? 4.517 11.023 -17.443 1.00 95.62 128 ILE A O 1
ATOM 952 N N . LEU A 1 129 ? 4.863 12.362 -15.670 1.00 95.06 129 LEU A N 1
ATOM 953 C CA . LEU A 1 129 ? 5.175 13.561 -16.453 1.00 95.06 129 LEU A CA 1
ATOM 954 C C . LEU A 1 129 ? 6.432 13.367 -17.313 1.00 95.06 129 LEU A C 1
ATOM 956 O O . LEU A 1 129 ? 6.405 13.635 -18.511 1.00 95.06 129 LEU A O 1
ATOM 960 N N . GLN A 1 130 ? 7.524 12.875 -16.721 1.00 94.88 130 GLN A N 1
ATOM 961 C CA . GLN A 1 130 ? 8.799 12.689 -17.420 1.00 94.88 130 GLN A CA 1
ATOM 962 C C . GLN A 1 130 ? 8.753 11.573 -18.481 1.00 94.88 130 GLN A C 1
ATOM 964 O O . GLN A 1 130 ? 9.543 11.602 -19.428 1.00 94.88 130 GLN A O 1
ATOM 969 N N . ASN A 1 131 ? 7.830 10.616 -18.339 1.00 96.50 131 ASN A N 1
ATOM 970 C CA . ASN A 1 131 ? 7.611 9.512 -19.272 1.00 96.50 131 ASN A CA 1
ATOM 971 C C . ASN A 1 131 ? 6.615 9.837 -20.409 1.00 96.50 131 ASN A C 1
ATOM 973 O O . ASN A 1 131 ? 6.420 9.016 -21.302 1.00 96.50 131 ASN A O 1
ATOM 977 N N . ASN A 1 132 ? 6.008 11.033 -20.404 1.00 95.81 132 ASN A N 1
ATOM 978 C CA . ASN A 1 132 ? 4.901 11.435 -21.286 1.00 95.81 132 ASN A CA 1
ATOM 979 C C . ASN A 1 132 ? 3.628 10.567 -21.143 1.00 95.81 132 ASN A C 1
ATOM 981 O O . ASN A 1 132 ? 2.886 10.399 -22.110 1.00 95.81 132 ASN A O 1
ATOM 985 N N . GLY A 1 133 ? 3.358 10.033 -19.946 1.00 95.31 133 GLY A N 1
ATOM 986 C CA . GLY A 1 133 ? 2.207 9.170 -19.655 1.00 95.31 133 GLY A CA 1
ATOM 987 C C . GLY A 1 133 ? 2.594 7.771 -19.165 1.00 95.31 133 GLY A C 1
ATOM 988 O O . GLY A 1 133 ? 3.715 7.541 -18.706 1.00 95.31 133 GLY A O 1
ATOM 989 N N . SER A 1 134 ? 1.638 6.840 -19.234 1.00 94.56 134 SER A N 1
ATOM 990 C CA . SER A 1 134 ? 1.819 5.434 -18.841 1.00 94.56 134 SER A CA 1
ATOM 991 C C . SER A 1 134 ? 2.662 4.637 -19.831 1.00 94.56 134 SER A C 1
ATOM 993 O O . SER A 1 134 ? 3.461 3.795 -19.435 1.00 94.56 134 SER A O 1
ATOM 995 N N . ASP A 1 135 ? 2.479 4.894 -21.120 1.00 96.62 135 ASP A N 1
ATOM 996 C CA . ASP A 1 135 ? 3.047 4.071 -22.183 1.00 96.62 135 ASP A CA 1
ATOM 997 C C . ASP A 1 135 ? 4.559 4.310 -22.325 1.00 96.62 135 ASP A C 1
ATOM 999 O O . ASP A 1 135 ? 5.135 5.184 -21.682 1.00 96.62 135 ASP A O 1
ATOM 1003 N N . ALA A 1 136 ? 5.216 3.574 -23.224 1.00 93.69 136 ALA A N 1
ATOM 1004 C CA . ALA A 1 136 ? 6.625 3.768 -23.586 1.00 93.69 136 ALA A CA 1
ATOM 1005 C C . ALA A 1 136 ? 6.872 5.079 -24.384 1.00 93.69 136 ALA A C 1
ATOM 1007 O O . ALA A 1 136 ? 7.438 5.060 -25.476 1.00 93.69 136 ALA A O 1
ATOM 1008 N N . GLY A 1 137 ? 6.410 6.220 -23.861 1.00 87.81 137 GLY A N 1
ATOM 1009 C CA . GLY A 1 137 ? 6.352 7.526 -24.527 1.00 87.81 137 GLY A CA 1
ATOM 1010 C C . GLY A 1 137 ? 7.614 8.386 -24.405 1.00 87.81 137 GLY A C 1
ATOM 1011 O O . GLY A 1 137 ? 7.722 9.411 -25.084 1.00 87.81 137 GLY A O 1
ATOM 1012 N N . ALA A 1 138 ? 8.582 7.990 -23.576 1.00 94.81 138 ALA A N 1
ATOM 1013 C CA . ALA A 1 138 ? 9.867 8.668 -23.439 1.00 94.81 138 ALA A CA 1
ATOM 1014 C C . ALA A 1 138 ? 11.053 7.709 -23.596 1.00 94.81 138 ALA A C 1
ATOM 1016 O O . ALA A 1 138 ? 11.040 6.562 -23.143 1.00 94.81 138 ALA A O 1
ATOM 1017 N N . LYS A 1 139 ? 12.127 8.228 -24.202 1.00 95.62 139 LYS A N 1
ATOM 1018 C CA . LYS A 1 139 ? 13.436 7.576 -24.236 1.00 95.62 139 LYS A CA 1
ATOM 1019 C C . LYS A 1 139 ? 14.277 8.030 -23.052 1.00 95.62 139 LYS A C 1
ATOM 1021 O O . LYS A 1 139 ? 14.631 9.203 -22.938 1.00 95.62 139 LYS A O 1
ATOM 1026 N N . TRP A 1 140 ? 14.646 7.072 -22.221 1.00 95.56 140 TRP A N 1
ATOM 1027 C CA . TRP A 1 140 ? 15.536 7.229 -21.082 1.00 95.56 140 TRP A CA 1
ATOM 1028 C C . TRP A 1 140 ? 16.950 6.775 -21.465 1.00 95.56 140 TRP A C 1
ATOM 1030 O O . TRP A 1 140 ? 17.132 6.065 -22.457 1.00 95.56 140 TRP A O 1
ATOM 1040 N N . LYS A 1 141 ? 17.969 7.176 -20.696 1.00 96.38 141 LYS A N 1
ATOM 1041 C CA . LYS A 1 141 ? 19.365 6.768 -20.926 1.00 96.38 141 LYS A CA 1
ATOM 1042 C C . LYS A 1 141 ? 19.980 6.150 -19.682 1.00 96.38 141 LYS A C 1
ATOM 1044 O O . LYS A 1 141 ? 19.823 6.678 -18.583 1.00 96.38 141 LYS A O 1
ATOM 1049 N N . THR A 1 142 ? 20.692 5.040 -19.855 1.00 94.50 142 THR A N 1
ATOM 1050 C CA . THR A 1 142 ? 21.519 4.459 -18.789 1.00 94.50 142 THR A CA 1
ATOM 1051 C C . THR A 1 142 ? 22.719 5.373 -18.492 1.00 94.50 142 THR A C 1
ATOM 1053 O O . THR A 1 142 ? 23.063 6.217 -19.325 1.00 94.50 142 THR A O 1
ATOM 1056 N N . PRO A 1 143 ? 23.436 5.195 -17.364 1.00 93.56 143 PRO A N 1
ATOM 1057 C CA . PRO A 1 143 ? 24.691 5.913 -17.111 1.00 93.56 143 PRO A CA 1
ATOM 1058 C C . PRO A 1 143 ? 25.766 5.712 -18.197 1.00 93.56 143 PRO A C 1
ATOM 1060 O O . PRO A 1 143 ? 26.647 6.553 -18.341 1.00 93.56 143 PRO A O 1
ATOM 1063 N N . GLY A 1 144 ? 25.686 4.624 -18.977 1.00 95.31 144 GLY A N 1
ATOM 1064 C CA . GLY A 1 144 ? 26.538 4.368 -20.146 1.00 95.31 144 GLY A CA 1
ATOM 1065 C C . GLY A 1 144 ? 26.042 5.001 -21.455 1.00 95.31 144 GLY A C 1
ATOM 1066 O O . GLY A 1 144 ? 26.665 4.807 -22.494 1.00 95.31 144 GLY A O 1
ATOM 1067 N N . GLY A 1 145 ? 24.925 5.735 -21.433 1.00 95.62 145 GLY A N 1
ATOM 1068 C CA . GLY A 1 145 ? 24.348 6.421 -22.592 1.00 95.62 145 GLY A CA 1
ATOM 1069 C C . GLY A 1 145 ? 23.425 5.571 -23.473 1.00 95.62 145 GLY A C 1
ATOM 1070 O O . GLY A 1 145 ? 22.875 6.103 -24.437 1.00 95.62 145 GLY A O 1
ATOM 1071 N N . GLU A 1 146 ? 23.221 4.289 -23.153 1.00 95.56 146 GLU A N 1
ATOM 1072 C CA . GLU A 1 146 ? 22.318 3.413 -23.908 1.00 95.56 146 GLU A CA 1
ATOM 1073 C C . GLU A 1 146 ? 20.855 3.828 -23.717 1.00 95.56 146 GLU A C 1
ATOM 1075 O O . GLU A 1 146 ? 20.425 4.083 -22.591 1.00 95.56 146 GLU A O 1
ATOM 1080 N N . GLU A 1 147 ? 20.065 3.824 -24.791 1.00 96.88 147 GLU A N 1
ATOM 1081 C CA . GLU A 1 147 ? 18.637 4.144 -24.709 1.00 96.88 147 GLU A CA 1
ATOM 1082 C C . GLU A 1 147 ? 17.813 2.978 -24.133 1.00 96.88 147 GLU A C 1
ATOM 1084 O O . GLU A 1 147 ? 18.111 1.798 -24.354 1.00 96.88 147 GLU A O 1
ATOM 1089 N N . PHE A 1 148 ? 16.762 3.309 -23.388 1.00 96.81 148 PHE A N 1
ATOM 1090 C CA . PHE A 1 148 ? 15.725 2.386 -22.924 1.00 96.81 148 PHE A CA 1
ATOM 1091 C C . PHE A 1 148 ? 14.384 3.127 -22.798 1.00 96.81 148 PHE A C 1
ATOM 1093 O O . PHE A 1 148 ? 14.331 4.351 -22.927 1.00 96.81 148 PHE A O 1
ATOM 1100 N N . GLN A 1 149 ? 13.295 2.396 -22.580 1.00 97.31 149 GLN A N 1
ATOM 1101 C CA . GLN A 1 149 ? 11.947 2.958 -22.410 1.00 97.31 149 GLN A CA 1
ATOM 1102 C C . GLN A 1 149 ? 11.339 2.466 -21.094 1.00 97.31 149 GLN A C 1
ATOM 1104 O O . GLN A 1 149 ? 11.784 1.447 -20.563 1.00 97.31 149 GLN A O 1
ATOM 1109 N N . VAL A 1 150 ? 10.320 3.154 -20.580 1.00 97.06 150 VAL A N 1
ATOM 1110 C CA . VAL A 1 150 ? 9.584 2.742 -19.376 1.00 97.06 150 VAL A CA 1
ATOM 1111 C C . VAL A 1 150 ? 8.097 2.635 -19.704 1.00 97.06 150 VAL A C 1
ATOM 1113 O O . VAL A 1 150 ? 7.535 3.536 -20.313 1.00 97.06 150 VAL A O 1
ATOM 1116 N N . GLU A 1 151 ? 7.477 1.528 -19.304 1.00 97.38 151 GLU A N 1
ATOM 1117 C CA . GLU A 1 151 ? 6.026 1.310 -19.351 1.00 97.38 151 GLU A CA 1
ATOM 1118 C C . GLU A 1 151 ? 5.526 1.269 -17.903 1.00 97.38 151 GLU A C 1
ATOM 1120 O O . GLU A 1 151 ? 5.942 0.403 -17.131 1.00 97.38 151 GLU A O 1
ATOM 1125 N N . LEU A 1 152 ? 4.679 2.219 -17.518 1.00 97.62 152 LEU A N 1
ATOM 1126 C CA . LEU A 1 152 ? 4.078 2.301 -16.190 1.00 97.62 152 LEU A CA 1
ATOM 1127 C C . LEU A 1 152 ? 2.790 1.470 -16.167 1.00 97.62 152 LEU A C 1
ATOM 1129 O O . LEU A 1 152 ? 1.825 1.781 -16.864 1.00 97.62 152 LEU A O 1
ATOM 1133 N N . VAL A 1 153 ? 2.777 0.418 -15.355 1.00 97.06 153 VAL A N 1
ATOM 1134 C CA . VAL A 1 153 ? 1.665 -0.531 -15.236 1.00 97.06 153 VAL A CA 1
ATOM 1135 C C . VAL A 1 153 ? 0.922 -0.255 -13.930 1.00 97.06 153 VAL A C 1
ATOM 1137 O O . VAL A 1 153 ? 1.511 -0.341 -12.855 1.00 97.06 153 VAL A O 1
ATOM 1140 N N . LEU A 1 154 ? -0.366 0.078 -14.006 1.00 94.75 154 LEU A N 1
ATOM 1141 C CA . LEU A 1 154 ? -1.182 0.304 -12.812 1.00 94.75 154 LEU A CA 1
ATOM 1142 C C . LEU A 1 154 ? -1.549 -1.037 -12.157 1.00 94.75 154 LEU A C 1
ATOM 1144 O O . LEU A 1 154 ? -2.239 -1.853 -12.766 1.00 94.75 154 LEU A O 1
ATOM 1148 N N . ILE A 1 155 ? -1.071 -1.258 -10.932 1.00 93.00 155 ILE A N 1
ATOM 1149 C CA . ILE A 1 155 ? -1.387 -2.414 -10.087 1.00 93.00 155 ILE A CA 1
ATOM 1150 C C . ILE A 1 155 ? -1.485 -1.931 -8.632 1.00 93.00 155 ILE A C 1
ATOM 1152 O O . ILE A 1 155 ? -0.478 -1.868 -7.925 1.00 93.00 155 ILE A O 1
ATOM 1156 N N . ASP A 1 156 ? -2.694 -1.569 -8.199 1.00 87.19 156 ASP A N 1
ATOM 1157 C CA . ASP A 1 156 ? -2.977 -1.071 -6.843 1.00 87.19 156 ASP A CA 1
ATOM 1158 C C . ASP A 1 156 ? -2.963 -2.150 -5.759 1.00 87.19 156 ASP A C 1
ATOM 1160 O O . ASP A 1 156 ? -2.607 -1.868 -4.616 1.00 87.19 156 ASP A O 1
ATOM 1164 N N . ASP A 1 157 ? -3.343 -3.383 -6.103 1.00 87.62 157 ASP A N 1
ATOM 1165 C CA . ASP A 1 157 ? -3.384 -4.478 -5.139 1.00 87.62 157 ASP A CA 1
ATOM 1166 C C . ASP A 1 157 ? -1.956 -4.955 -4.778 1.00 87.62 157 ASP A C 1
ATOM 1168 O O . ASP A 1 157 ? -1.200 -5.378 -5.665 1.00 87.62 157 ASP A O 1
ATOM 1172 N N . PRO A 1 158 ? -1.577 -4.941 -3.482 1.00 87.69 158 PRO A N 1
ATOM 1173 C CA . PRO A 1 158 ? -0.265 -5.383 -3.010 1.00 87.69 158 PRO A CA 1
ATOM 1174 C C . PRO A 1 158 ? 0.150 -6.794 -3.440 1.00 87.69 158 PRO A C 1
ATOM 1176 O O . PRO A 1 158 ? 1.328 -7.049 -3.706 1.00 87.69 158 PRO A O 1
ATOM 1179 N N . VAL A 1 159 ? -0.801 -7.728 -3.465 1.00 88.50 159 VAL A N 1
ATOM 1180 C CA . VAL A 1 159 ? -0.554 -9.154 -3.701 1.00 88.50 159 VAL A CA 1
ATOM 1181 C C . VAL A 1 159 ? -0.387 -9.413 -5.196 1.00 88.50 159 VAL A C 1
ATOM 1183 O O . VAL A 1 159 ? 0.558 -10.089 -5.595 1.00 88.50 159 VAL A O 1
ATOM 1186 N N . ALA A 1 160 ? -1.234 -8.809 -6.027 1.00 90.69 160 ALA A N 1
ATOM 1187 C CA . ALA A 1 160 ? -1.145 -8.838 -7.480 1.00 90.69 160 ALA A CA 1
ATOM 1188 C C . ALA A 1 160 ? 0.143 -8.172 -7.978 1.00 90.69 160 ALA A C 1
ATOM 1190 O O . ALA A 1 160 ? 0.798 -8.713 -8.866 1.00 90.69 160 ALA A O 1
ATOM 1191 N N . MET A 1 161 ? 0.559 -7.048 -7.381 1.00 92.81 161 MET A N 1
ATOM 1192 C CA . MET A 1 161 ? 1.839 -6.404 -7.700 1.00 92.81 161 MET A CA 1
ATOM 1193 C C . MET A 1 161 ? 3.015 -7.334 -7.377 1.00 92.81 161 MET A C 1
ATOM 1195 O O . MET A 1 161 ? 3.886 -7.550 -8.224 1.00 92.81 161 MET A O 1
ATOM 1199 N N . ARG A 1 162 ? 3.015 -7.940 -6.181 1.00 92.19 162 ARG A N 1
ATOM 1200 C CA . ARG A 1 162 ? 4.036 -8.908 -5.752 1.00 92.19 162 ARG A CA 1
ATOM 1201 C C . ARG A 1 162 ? 4.097 -10.108 -6.697 1.00 92.19 162 ARG A C 1
ATOM 1203 O O . ARG A 1 162 ? 5.191 -10.527 -7.066 1.00 92.19 162 ARG A O 1
ATOM 1210 N N . ASP A 1 163 ? 2.947 -10.650 -7.085 1.00 91.31 163 ASP A N 1
ATOM 1211 C CA . ASP A 1 163 ? 2.855 -11.827 -7.951 1.00 91.31 163 ASP A CA 1
ATOM 1212 C C . ASP A 1 163 ? 3.284 -11.505 -9.390 1.00 91.31 163 ASP A C 1
ATOM 1214 O O . ASP A 1 163 ? 4.067 -12.257 -9.969 1.00 91.31 163 ASP A O 1
ATOM 1218 N N . ALA A 1 164 ? 2.890 -10.349 -9.935 1.00 92.50 164 ALA A N 1
ATOM 1219 C CA . ALA A 1 164 ? 3.354 -9.868 -11.238 1.00 92.50 164 ALA A CA 1
ATOM 1220 C C . ALA A 1 164 ? 4.877 -9.635 -11.262 1.00 92.50 164 ALA A C 1
ATOM 1222 O O . ALA A 1 164 ? 5.541 -9.958 -12.252 1.00 92.50 164 ALA A O 1
ATOM 1223 N N . TYR A 1 165 ? 5.452 -9.110 -10.175 1.00 92.75 165 TYR A N 1
ATOM 1224 C CA . TYR A 1 165 ? 6.903 -8.960 -10.027 1.00 92.75 165 TYR A CA 1
ATOM 1225 C C . TYR A 1 165 ? 7.609 -10.319 -9.927 1.00 92.75 165 TYR A C 1
ATOM 1227 O O . TYR A 1 165 ? 8.613 -10.553 -10.600 1.00 92.75 165 TYR A O 1
ATOM 1235 N N . ALA A 1 166 ? 7.068 -11.250 -9.137 1.00 91.81 166 ALA A N 1
ATOM 1236 C CA . ALA A 1 166 ? 7.648 -12.577 -8.962 1.00 91.81 166 ALA A CA 1
ATOM 1237 C C . ALA A 1 166 ? 7.602 -13.430 -10.243 1.00 91.81 166 ALA A C 1
ATOM 1239 O O . ALA A 1 166 ? 8.572 -14.123 -10.547 1.00 91.81 166 ALA A O 1
ATOM 1240 N N . ALA A 1 167 ? 6.524 -13.332 -11.025 1.00 90.69 167 ALA A N 1
ATOM 1241 C CA . ALA A 1 167 ? 6.403 -13.961 -12.341 1.00 90.69 167 ALA A CA 1
ATOM 1242 C C . ALA A 1 167 ? 7.296 -13.299 -13.415 1.00 90.69 167 ALA A C 1
ATOM 1244 O O . ALA A 1 167 ? 7.515 -13.866 -14.484 1.00 90.69 167 ALA A O 1
ATOM 1245 N N . GLY A 1 168 ? 7.842 -12.104 -13.151 1.00 89.81 168 GLY A N 1
ATOM 1246 C CA . GLY A 1 168 ? 8.624 -11.326 -14.117 1.00 89.81 168 GLY A CA 1
ATOM 1247 C C . GLY A 1 168 ? 7.779 -10.606 -15.176 1.00 89.81 168 GLY A C 1
ATOM 1248 O O . GLY A 1 168 ? 8.301 -10.224 -16.222 1.00 89.81 168 GLY A O 1
ATOM 1249 N N . GLN A 1 169 ? 6.482 -10.412 -14.914 1.00 91.12 169 GLN A N 1
ATOM 1250 C CA . GLN A 1 169 ? 5.570 -9.624 -15.754 1.00 91.12 169 GLN A CA 1
ATOM 1251 C C . GLN A 1 169 ? 5.838 -8.115 -15.620 1.00 91.12 169 GLN A C 1
ATOM 1253 O O . GLN A 1 169 ? 5.623 -7.357 -16.568 1.00 91.12 169 GLN A O 1
ATOM 1258 N N . VAL A 1 170 ? 6.354 -7.685 -14.464 1.00 93.81 170 VAL A N 1
ATOM 1259 C CA . VAL A 1 170 ? 6.924 -6.349 -14.226 1.00 93.81 170 VAL A C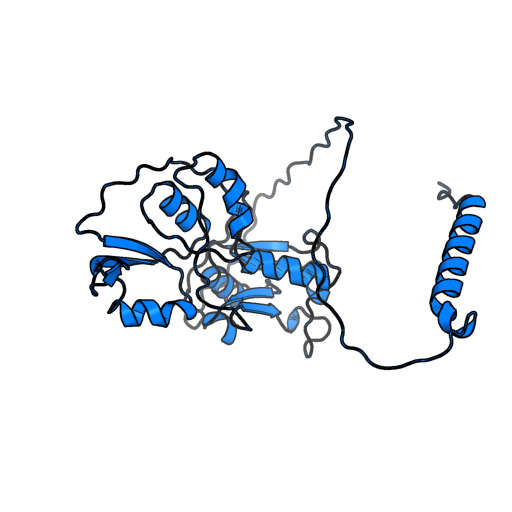A 1
ATOM 1260 C C . VAL A 1 170 ? 8.337 -6.478 -13.651 1.00 93.81 170 VAL A C 1
ATOM 1262 O O . VAL A 1 170 ? 8.647 -7.441 -12.958 1.00 93.81 170 VAL A O 1
ATOM 1265 N N . HIS A 1 171 ? 9.208 -5.513 -13.946 1.00 93.19 171 HIS A N 1
ATOM 1266 C CA . HIS A 1 171 ? 10.638 -5.552 -13.588 1.00 93.19 171 HIS A CA 1
ATOM 1267 C C . HIS A 1 171 ? 10.960 -4.690 -12.366 1.00 93.19 171 HIS A C 1
ATOM 1269 O O . HIS A 1 171 ? 11.976 -4.890 -11.702 1.00 93.19 171 HIS A O 1
ATOM 1275 N N . ILE A 1 172 ? 10.101 -3.708 -12.090 1.00 94.31 172 ILE A N 1
ATOM 1276 C CA . ILE A 1 172 ? 10.153 -2.844 -10.916 1.00 94.31 172 ILE A CA 1
ATOM 1277 C C . ILE A 1 172 ? 8.772 -2.920 -10.272 1.00 94.31 172 ILE A C 1
ATOM 1279 O O . ILE A 1 172 ? 7.774 -2.654 -10.939 1.00 94.31 172 ILE A O 1
ATOM 1283 N N . GLY A 1 173 ? 8.725 -3.325 -9.006 1.00 93.75 173 GLY A N 1
ATOM 1284 C CA . GLY A 1 173 ? 7.536 -3.256 -8.160 1.00 93.75 173 GLY A CA 1
ATOM 1285 C C . GLY A 1 173 ? 7.612 -2.072 -7.196 1.00 93.75 173 GLY A C 1
ATOM 1286 O O . GLY A 1 173 ? 8.688 -1.509 -6.979 1.00 93.75 173 GLY A O 1
ATOM 1287 N N . TRP A 1 174 ? 6.483 -1.728 -6.584 1.00 93.38 174 TRP A N 1
ATOM 1288 C CA . TRP A 1 174 ? 6.394 -0.734 -5.516 1.00 93.38 174 TRP A CA 1
ATOM 1289 C C . TRP A 1 174 ? 6.089 -1.418 -4.178 1.00 93.38 174 TRP A C 1
ATOM 1291 O O . TRP A 1 174 ? 5.442 -2.457 -4.136 1.00 93.38 174 TRP A O 1
ATOM 1301 N N . ALA A 1 175 ? 6.557 -0.853 -3.070 1.00 92.12 175 ALA A N 1
ATOM 1302 C CA . ALA A 1 175 ? 6.159 -1.264 -1.725 1.00 92.12 175 ALA A CA 1
ATOM 1303 C C . ALA A 1 175 ? 6.476 -0.131 -0.747 1.00 92.12 175 ALA A C 1
ATOM 1305 O O . ALA A 1 175 ? 7.496 0.546 -0.902 1.00 92.12 175 ALA A O 1
ATOM 1306 N N . THR A 1 176 ? 5.659 0.043 0.291 1.00 90.94 176 THR A N 1
ATOM 1307 C CA . THR A 1 176 ? 6.094 0.803 1.468 1.00 90.94 176 THR A CA 1
ATOM 1308 C C . THR A 1 176 ? 7.094 -0.024 2.286 1.00 90.94 176 THR A C 1
ATOM 1310 O O . THR A 1 176 ? 7.211 -1.246 2.133 1.00 90.94 176 THR A O 1
ATOM 1313 N N . LEU A 1 177 ? 7.850 0.639 3.166 1.00 89.00 177 LEU A N 1
ATOM 1314 C CA . LEU A 1 177 ? 8.866 -0.023 3.995 1.00 89.00 177 LEU A CA 1
ATOM 1315 C C . LEU A 1 177 ? 8.270 -1.036 4.987 1.00 89.00 177 LEU A C 1
ATOM 1317 O O . LEU A 1 177 ? 8.959 -1.973 5.384 1.00 89.00 177 LEU A O 1
ATOM 1321 N N . ASP A 1 178 ? 7.010 -0.857 5.373 1.00 87.75 178 ASP A N 1
ATOM 1322 C CA . ASP A 1 178 ? 6.234 -1.749 6.236 1.00 87.75 178 ASP A CA 1
ATOM 1323 C C . ASP A 1 178 ? 5.605 -2.940 5.491 1.00 87.75 178 ASP A C 1
ATOM 1325 O O . ASP A 1 178 ? 5.537 -4.033 6.057 1.00 87.75 178 ASP A O 1
ATOM 1329 N N . MET A 1 179 ? 5.228 -2.780 4.217 1.00 89.12 179 MET A N 1
ATOM 1330 C CA . MET A 1 179 ? 4.756 -3.885 3.372 1.00 89.12 179 MET A CA 1
ATOM 1331 C C . MET A 1 179 ? 5.885 -4.834 2.965 1.00 89.12 179 MET A C 1
ATOM 1333 O O . MET A 1 179 ? 5.692 -6.049 2.922 1.00 89.12 179 MET A O 1
ATOM 1337 N N . LEU A 1 180 ? 7.070 -4.298 2.649 1.00 89.88 180 LEU A N 1
ATOM 1338 C CA . LEU A 1 180 ? 8.167 -5.078 2.071 1.00 89.88 180 LEU A CA 1
ATOM 1339 C C . LEU A 1 180 ? 8.527 -6.344 2.887 1.00 89.88 180 LEU A C 1
ATOM 1341 O O . LEU A 1 180 ? 8.637 -7.407 2.269 1.00 89.88 180 LEU A O 1
ATOM 1345 N N . PRO A 1 181 ? 8.649 -6.310 4.236 1.00 89.50 181 PRO A N 1
ATOM 1346 C CA . PRO A 1 181 ? 8.869 -7.504 5.057 1.00 89.50 181 PRO A CA 1
ATOM 1347 C C . PRO A 1 181 ? 7.838 -8.618 4.853 1.00 89.50 181 PRO A C 1
ATOM 1349 O O . PRO A 1 181 ? 8.212 -9.789 4.909 1.00 89.50 181 PRO A O 1
ATOM 1352 N N . LEU A 1 182 ? 6.573 -8.277 4.581 1.00 88.62 182 LEU A N 1
ATOM 1353 C CA . LEU A 1 182 ? 5.498 -9.253 4.374 1.00 88.62 182 LEU A CA 1
ATOM 1354 C C . LEU A 1 182 ? 5.771 -10.124 3.135 1.00 88.62 182 LEU A C 1
ATOM 1356 O O . LEU A 1 182 ? 5.465 -11.314 3.122 1.00 88.62 182 LEU A O 1
ATOM 1360 N N . PHE A 1 183 ? 6.410 -9.559 2.107 1.00 88.44 183 PHE A N 1
ATOM 1361 C CA . PHE A 1 183 ? 6.746 -10.272 0.872 1.00 88.44 183 PHE A CA 1
ATOM 1362 C C . PHE A 1 183 ? 8.052 -11.077 0.964 1.00 88.44 183 PHE A C 1
ATOM 1364 O O . PHE A 1 183 ? 8.257 -12.001 0.173 1.00 88.44 183 PHE A O 1
ATOM 1371 N N . MET A 1 184 ? 8.947 -10.755 1.908 1.00 89.06 184 MET A N 1
ATOM 1372 C CA . MET A 1 184 ? 10.309 -11.314 1.940 1.00 89.06 184 MET A CA 1
ATOM 1373 C C . MET A 1 184 ? 10.345 -12.828 2.147 1.00 89.06 184 MET A C 1
ATOM 1375 O O . MET A 1 184 ? 11.213 -13.485 1.576 1.00 89.06 184 MET A O 1
ATOM 1379 N N . GLU A 1 185 ? 9.424 -13.395 2.932 1.00 87.62 185 GLU A N 1
ATOM 1380 C CA . GLU A 1 185 ? 9.396 -14.841 3.196 1.00 87.62 185 GLU A CA 1
ATOM 1381 C C . GLU A 1 185 ? 9.155 -15.676 1.931 1.00 87.62 185 GLU A C 1
ATOM 1383 O O . GLU A 1 185 ? 9.741 -16.751 1.790 1.00 87.62 185 GLU A O 1
ATOM 1388 N N . GLU A 1 186 ? 8.356 -15.163 0.992 1.00 86.69 186 GLU A N 1
ATOM 1389 C CA . GLU A 1 186 ? 8.122 -15.793 -0.308 1.00 86.69 186 GLU A CA 1
ATOM 1390 C C . GLU A 1 186 ? 9.213 -15.420 -1.319 1.00 86.69 186 GLU A C 1
ATOM 1392 O O . GLU A 1 186 ? 9.829 -16.306 -1.912 1.00 86.69 186 GLU A O 1
ATOM 1397 N N . LEU A 1 187 ? 9.521 -14.126 -1.476 1.00 89.69 187 LEU A N 1
ATOM 1398 C CA . LEU A 1 187 ? 10.460 -13.654 -2.502 1.00 89.69 187 LEU A CA 1
ATOM 1399 C C . LEU A 1 187 ? 11.902 -14.147 -2.282 1.00 89.69 187 LEU A C 1
ATOM 1401 O O . LEU A 1 187 ? 12.640 -14.338 -3.243 1.00 89.69 187 LEU A O 1
ATOM 1405 N N . LYS A 1 188 ? 12.324 -14.437 -1.043 1.00 89.69 188 LYS A N 1
ATOM 1406 C CA . LYS A 1 188 ? 13.659 -15.013 -0.778 1.00 89.69 188 LYS A CA 1
ATOM 1407 C C . LYS A 1 188 ? 13.824 -16.469 -1.242 1.00 89.69 188 LYS A C 1
ATOM 1409 O O . LYS A 1 188 ? 14.945 -16.975 -1.222 1.00 89.69 188 LYS A O 1
ATOM 1414 N N . LYS A 1 189 ? 12.741 -17.166 -1.617 1.00 87.00 189 LYS A N 1
ATOM 1415 C CA . LYS A 1 189 ? 12.785 -18.575 -2.063 1.00 87.00 189 LYS A CA 1
ATOM 1416 C C . LYS A 1 189 ? 13.388 -18.742 -3.461 1.00 87.00 189 LYS A C 1
ATOM 1418 O O . LYS A 1 189 ? 13.801 -19.847 -3.808 1.00 87.00 189 LYS A O 1
ATOM 1423 N N . ASP A 1 190 ? 13.454 -17.670 -4.248 1.00 86.12 190 ASP A N 1
ATOM 1424 C CA .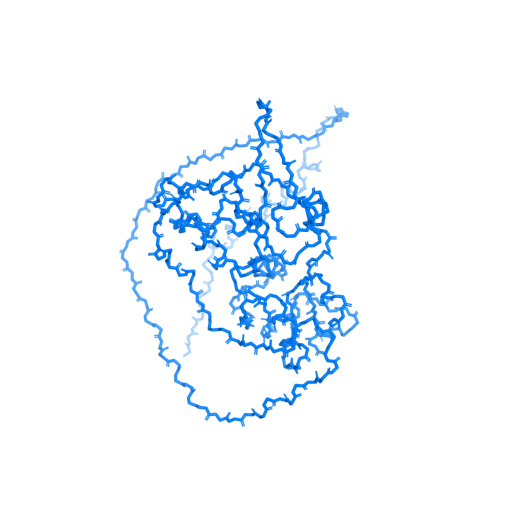 ASP A 1 190 ? 14.096 -17.634 -5.561 1.00 86.12 190 ASP A CA 1
ATOM 1425 C C . ASP A 1 190 ? 14.972 -16.378 -5.659 1.00 86.12 190 ASP A C 1
ATOM 1427 O O . ASP A 1 190 ? 14.484 -15.250 -5.641 1.00 86.12 190 ASP A O 1
ATOM 1431 N N . SER A 1 191 ? 16.289 -16.554 -5.783 1.00 86.69 191 SER A N 1
ATOM 1432 C CA . SER A 1 191 ? 17.239 -15.434 -5.828 1.00 86.69 191 SER A CA 1
ATOM 1433 C C . SER A 1 191 ? 17.031 -14.490 -7.020 1.00 86.69 191 SER A C 1
ATOM 1435 O O . SER A 1 191 ? 17.598 -13.401 -7.028 1.00 86.69 191 SER A O 1
ATOM 1437 N N . ARG A 1 192 ? 16.240 -14.891 -8.026 1.00 84.38 192 ARG A N 1
ATOM 1438 C CA . ARG A 1 192 ? 15.897 -14.077 -9.204 1.00 84.38 192 ARG A CA 1
ATOM 1439 C C . ARG A 1 192 ? 14.799 -13.045 -8.924 1.00 84.38 192 ARG A C 1
ATOM 1441 O O . ARG A 1 192 ? 14.728 -12.056 -9.645 1.00 84.38 192 ARG A O 1
ATOM 1448 N N . VAL A 1 193 ? 13.982 -13.257 -7.886 1.00 88.69 193 VAL A N 1
ATOM 1449 C CA . VAL A 1 193 ? 12.921 -12.324 -7.444 1.00 88.69 193 VAL A CA 1
ATOM 1450 C C . VAL A 1 193 ? 13.253 -11.642 -6.118 1.00 88.69 193 VAL A C 1
ATOM 1452 O O . VAL A 1 193 ? 12.433 -10.895 -5.593 1.00 88.69 193 VAL A O 1
ATOM 1455 N N . PHE A 1 194 ? 14.435 -11.893 -5.547 1.00 90.25 194 PHE A N 1
ATOM 1456 C CA . PHE A 1 194 ? 14.832 -11.266 -4.293 1.00 90.25 194 PHE A CA 1
ATOM 1457 C C . PHE A 1 194 ? 15.088 -9.762 -4.521 1.00 90.25 194 PHE A C 1
ATOM 1459 O O . PHE A 1 194 ? 16.028 -9.406 -5.243 1.00 90.25 194 PHE A O 1
ATOM 1466 N N . PRO A 1 195 ? 14.252 -8.865 -3.966 1.00 90.56 195 PRO A N 1
ATOM 1467 C CA . PRO A 1 195 ? 14.199 -7.491 -4.435 1.00 90.56 195 PRO A CA 1
ATOM 1468 C C . PRO A 1 195 ? 15.369 -6.660 -3.914 1.00 90.56 195 PRO A C 1
ATOM 1470 O O . PRO A 1 195 ? 15.896 -6.866 -2.820 1.00 90.56 195 PRO A O 1
ATOM 1473 N N . ARG A 1 196 ? 15.741 -5.648 -4.698 1.00 91.75 196 ARG A N 1
ATOM 1474 C CA . ARG A 1 196 ? 16.713 -4.622 -4.310 1.00 91.75 196 ARG A CA 1
ATOM 1475 C C . ARG A 1 196 ? 15.985 -3.294 -4.177 1.00 91.75 196 ARG A C 1
ATOM 1477 O O . ARG A 1 196 ? 15.482 -2.781 -5.168 1.00 91.75 196 ARG A O 1
ATOM 1484 N N . VAL A 1 197 ? 15.971 -2.721 -2.978 1.00 92.00 197 VAL A N 1
ATOM 1485 C CA . VAL A 1 197 ? 15.451 -1.366 -2.752 1.00 92.00 197 VAL A CA 1
ATOM 1486 C C . VAL A 1 197 ? 16.568 -0.369 -3.052 1.00 92.00 197 VAL A C 1
ATOM 1488 O O . VAL A 1 197 ? 17.612 -0.399 -2.404 1.00 92.00 197 VAL A O 1
ATOM 1491 N N . TYR A 1 198 ? 16.372 0.481 -4.060 1.00 89.75 198 TYR A N 1
ATOM 1492 C CA . TYR A 1 198 ? 17.374 1.459 -4.516 1.00 89.75 198 TYR A CA 1
ATOM 1493 C C . TYR A 1 198 ? 16.826 2.885 -4.675 1.00 89.75 198 TYR A C 1
ATOM 1495 O O . TYR A 1 198 ? 17.597 3.804 -4.939 1.00 89.75 198 TYR A O 1
ATOM 1503 N N . GLN A 1 199 ? 15.514 3.078 -4.526 1.00 90.38 199 GLN A N 1
ATOM 1504 C CA . GLN A 1 199 ? 14.852 4.368 -4.676 1.00 90.38 199 GLN A CA 1
ATOM 1505 C C . GLN A 1 199 ? 13.738 4.497 -3.638 1.00 90.38 199 GLN A C 1
ATOM 1507 O O . GLN A 1 199 ? 12.903 3.607 -3.503 1.00 90.38 199 GLN A O 1
ATOM 1512 N N . GLN A 1 200 ? 13.721 5.6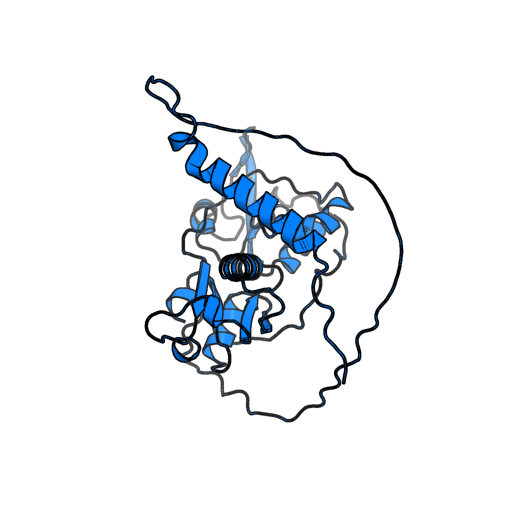31 -2.943 1.00 91.00 200 GLN A N 1
ATOM 1513 C CA . GLN A 1 200 ? 12.532 6.139 -2.273 1.00 91.00 200 GLN A CA 1
ATOM 1514 C C . GLN A 1 200 ? 11.838 7.099 -3.245 1.00 91.00 200 GLN A C 1
ATOM 1516 O O . GLN A 1 200 ? 12.503 7.931 -3.863 1.00 91.00 200 GLN A O 1
ATOM 1521 N N . VAL A 1 201 ? 10.527 6.947 -3.415 1.00 89.75 201 VAL A N 1
ATOM 1522 C CA . VAL A 1 201 ? 9.733 7.746 -4.362 1.00 89.75 201 VAL A CA 1
ATOM 1523 C C . VAL A 1 201 ? 9.261 9.029 -3.690 1.00 89.75 201 VAL A C 1
ATOM 1525 O O . VAL A 1 201 ? 9.499 10.119 -4.205 1.00 89.75 201 VAL A O 1
ATOM 1528 N N . ASP A 1 202 ? 8.673 8.903 -2.504 1.00 88.12 202 ASP A N 1
ATOM 1529 C CA . ASP A 1 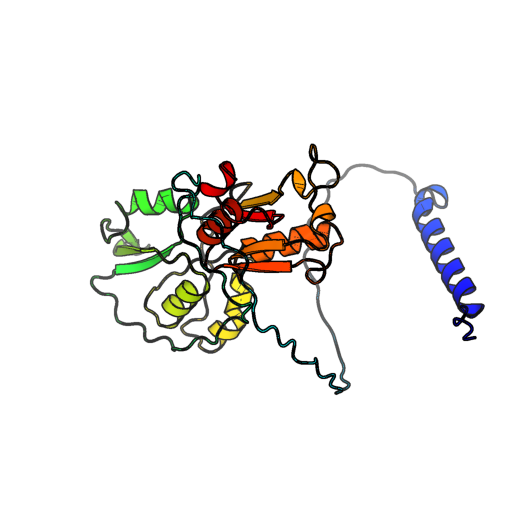202 ? 8.190 10.017 -1.698 1.00 88.12 202 ASP A CA 1
ATOM 1530 C C . ASP A 1 202 ? 8.176 9.666 -0.195 1.00 88.12 202 ASP A C 1
ATOM 1532 O O . ASP A 1 202 ? 8.805 8.700 0.250 1.00 88.12 202 ASP A O 1
ATOM 1536 N N . TRP A 1 203 ? 7.499 10.485 0.609 1.00 84.88 203 TRP A N 1
ATOM 1537 C CA . TRP A 1 203 ? 7.234 10.233 2.022 1.00 84.88 203 TRP A CA 1
ATOM 1538 C C . TRP A 1 203 ? 5.855 10.798 2.376 1.00 84.88 203 TRP A C 1
ATOM 1540 O O . TRP A 1 203 ? 5.669 12.018 2.372 1.00 84.88 203 TRP A O 1
ATOM 1550 N N . SER A 1 204 ? 4.900 9.929 2.721 1.00 80.88 204 SER A N 1
ATOM 1551 C CA . SER A 1 204 ? 3.569 10.364 3.151 1.00 80.88 204 SER A CA 1
ATOM 1552 C C . SER A 1 204 ? 3.639 11.122 4.480 1.00 80.88 204 SER A C 1
ATOM 1554 O O . SER A 1 204 ? 4.205 10.653 5.469 1.00 80.88 204 SER A O 1
ATOM 1556 N N . ASN A 1 205 ? 3.047 12.316 4.509 1.00 81.38 205 ASN A N 1
ATOM 1557 C CA . ASN A 1 205 ? 2.876 13.130 5.711 1.00 81.38 205 ASN A CA 1
ATOM 1558 C C . ASN A 1 205 ? 1.448 13.698 5.738 1.00 81.38 205 ASN A C 1
ATOM 1560 O O . ASN A 1 205 ? 1.236 14.888 5.508 1.00 81.38 205 ASN A O 1
ATOM 1564 N N . GLY A 1 206 ? 0.466 12.814 5.947 1.00 81.88 206 GLY A N 1
ATOM 1565 C CA . GLY A 1 206 ? -0.966 13.142 5.904 1.00 81.88 206 GLY A CA 1
ATOM 1566 C C . GLY A 1 206 ? -1.648 12.899 4.550 1.00 81.88 206 GLY A C 1
ATOM 1567 O O . GLY A 1 206 ? -2.707 13.474 4.292 1.00 81.88 206 GLY A O 1
ATOM 1568 N N . GLY A 1 207 ? -1.051 12.075 3.679 1.00 86.75 207 GLY A N 1
ATOM 1569 C CA . GLY A 1 207 ? -1.765 11.493 2.537 1.00 86.75 207 GLY A CA 1
ATOM 1570 C C . GLY A 1 207 ? -2.595 10.267 2.941 1.00 86.75 207 GLY A C 1
ATOM 1571 O O . GLY A 1 207 ? -3.677 10.066 2.402 1.00 86.75 207 GLY A O 1
ATOM 1572 N N . ASP A 1 208 ? -2.126 9.512 3.936 1.00 90.00 208 ASP A N 1
ATOM 1573 C CA . ASP A 1 208 ? -2.831 8.419 4.617 1.00 90.00 208 ASP A CA 1
ATOM 1574 C C . ASP A 1 208 ? -3.490 8.921 5.910 1.00 90.00 208 ASP A C 1
ATOM 1576 O O . ASP A 1 208 ? -2.997 9.854 6.555 1.00 90.00 208 ASP A O 1
ATOM 1580 N N . GLY A 1 209 ? -4.572 8.275 6.347 1.00 93.19 209 GLY A N 1
ATOM 1581 C CA . GLY A 1 209 ? -5.274 8.673 7.569 1.00 93.19 209 GLY A CA 1
ATOM 1582 C C . GLY A 1 209 ? -6.266 7.629 8.089 1.00 93.19 209 GLY A C 1
ATOM 1583 O O . GLY A 1 209 ? -6.689 6.727 7.370 1.00 93.19 209 GLY A O 1
ATOM 1584 N N . ILE A 1 210 ? -6.655 7.782 9.358 1.00 95.69 210 ILE A N 1
ATOM 1585 C CA . ILE A 1 210 ? -7.729 7.009 9.995 1.00 95.69 210 ILE A CA 1
ATOM 1586 C C . ILE A 1 210 ? -8.916 7.950 10.199 1.00 95.69 210 ILE A C 1
ATOM 1588 O O . ILE A 1 210 ? -8.851 8.861 11.027 1.00 95.69 210 ILE A O 1
ATOM 1592 N N . VAL A 1 211 ? -10.002 7.733 9.462 1.00 96.12 211 VAL A N 1
ATOM 1593 C CA . VAL A 1 211 ? -11.236 8.517 9.595 1.00 96.12 211 VAL A CA 1
ATOM 1594 C C . VAL A 1 211 ? -12.157 7.806 10.570 1.00 96.12 211 VAL A C 1
ATOM 1596 O O . VAL A 1 211 ? -12.531 6.661 10.342 1.00 96.12 211 VAL A O 1
ATOM 1599 N N . ILE A 1 212 ? -12.533 8.481 11.658 1.00 97.44 212 ILE A N 1
ATOM 1600 C CA . ILE A 1 212 ? -13.415 7.941 12.699 1.00 97.44 212 ILE A CA 1
ATOM 1601 C C . ILE A 1 212 ? -14.760 8.663 12.636 1.00 97.44 212 ILE A C 1
ATOM 1603 O O . ILE A 1 212 ? -14.818 9.894 12.707 1.00 97.44 212 ILE A O 1
ATOM 1607 N N . ARG A 1 213 ? -15.868 7.914 12.569 1.00 96.00 213 ARG A N 1
ATOM 1608 C CA . ARG A 1 213 ? -17.212 8.500 12.656 1.00 96.00 213 ARG A CA 1
ATOM 1609 C C . ARG A 1 213 ? -17.383 9.195 14.003 1.00 96.00 213 ARG A C 1
ATOM 1611 O O . ARG A 1 213 ? -17.244 8.568 15.050 1.00 96.00 213 ARG A O 1
ATOM 1618 N N . ARG A 1 214 ? -17.794 10.467 13.996 1.00 96.12 214 ARG A N 1
ATOM 1619 C CA . ARG A 1 214 ? -18.109 11.216 15.230 1.00 96.12 214 ARG A CA 1
ATOM 1620 C C . ARG A 1 214 ? -19.144 10.506 16.112 1.00 96.12 214 ARG A C 1
ATOM 1622 O O . ARG A 1 214 ? -19.031 10.551 17.328 1.00 96.12 214 ARG A O 1
ATOM 1629 N N . SER A 1 215 ? -20.110 9.811 15.508 1.00 95.50 215 SER A N 1
ATOM 1630 C CA . SER A 1 215 ? -21.109 8.983 16.203 1.00 95.50 215 SER A CA 1
ATOM 1631 C C . SER A 1 215 ? -20.539 7.717 16.854 1.00 95.50 215 SER A C 1
ATOM 1633 O O . SER A 1 215 ? -21.181 7.146 17.731 1.00 95.50 215 SER A O 1
ATOM 1635 N N . ALA A 1 216 ? -19.349 7.266 16.449 1.00 95.25 216 ALA A N 1
ATOM 1636 C CA . ALA A 1 216 ? -18.679 6.118 17.044 1.00 95.25 216 ALA A CA 1
ATOM 1637 C C . ALA A 1 216 ? -17.814 6.488 18.263 1.00 95.25 216 ALA A C 1
ATOM 1639 O O . ALA A 1 216 ? -17.502 5.593 19.051 1.00 95.25 216 ALA A O 1
ATOM 1640 N N . ALA A 1 217 ? -17.449 7.764 18.430 1.00 96.75 217 ALA A N 1
ATOM 1641 C CA . ALA A 1 217 ? -16.612 8.261 19.520 1.00 96.75 217 ALA A CA 1
ATOM 1642 C C . ALA A 1 217 ? -17.402 8.580 20.801 1.00 96.75 217 ALA A C 1
ATOM 1644 O O . ALA A 1 217 ? -18.579 8.936 20.745 1.00 96.75 217 ALA A O 1
ATOM 1645 N N . LYS A 1 218 ? -16.743 8.509 21.967 1.00 95.62 218 LYS A N 1
ATOM 1646 C CA . LYS A 1 218 ? -17.323 8.947 23.254 1.00 95.62 218 LYS A CA 1
ATOM 1647 C C . LYS A 1 218 ? -17.496 10.464 23.325 1.00 95.62 218 LYS A C 1
ATOM 1649 O O . LYS A 1 218 ? -18.477 10.933 23.893 1.00 95.62 218 LYS A O 1
ATOM 1654 N N . ASP A 1 219 ? -16.560 11.216 22.743 1.00 96.75 219 ASP A N 1
ATOM 1655 C CA . ASP A 1 219 ? -16.708 12.646 22.469 1.00 96.75 219 ASP A CA 1
ATOM 1656 C C . ASP A 1 219 ? -16.782 12.871 20.947 1.00 96.75 219 ASP A C 1
ATOM 1658 O O . ASP A 1 219 ? -15.751 12.855 20.270 1.00 96.75 219 ASP A O 1
ATOM 1662 N N . PRO A 1 220 ? -17.978 13.131 20.386 1.00 95.88 220 PRO A N 1
ATOM 1663 C CA . PRO A 1 220 ? -18.148 13.418 18.963 1.00 95.88 220 PRO A CA 1
ATOM 1664 C C . PRO A 1 220 ? -17.370 14.640 18.450 1.00 95.88 220 PRO A C 1
ATOM 1666 O O . PRO A 1 220 ? -17.218 14.791 17.236 1.00 95.88 220 PRO A O 1
ATOM 1669 N N . LYS A 1 221 ? -16.892 15.534 19.327 1.00 96.44 221 LYS A N 1
ATOM 1670 C CA . LYS A 1 221 ? -16.046 16.675 18.936 1.00 96.44 221 LYS A CA 1
ATOM 1671 C C . LYS A 1 221 ? -14.573 16.299 18.821 1.00 96.44 221 LYS A C 1
ATOM 1673 O O . LYS A 1 221 ? -13.883 16.901 18.005 1.00 96.44 221 LYS A O 1
ATOM 1678 N N . ASN A 1 222 ? -14.121 15.304 19.585 1.00 95.75 222 ASN A N 1
ATOM 1679 C CA . ASN A 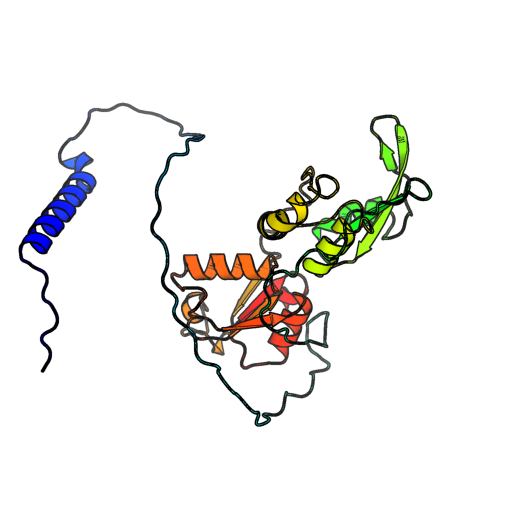1 222 ? -12.728 14.865 19.646 1.00 95.75 222 ASN A CA 1
ATOM 1680 C C . ASN A 1 222 ? -12.620 13.327 19.539 1.00 95.75 222 ASN A C 1
ATOM 1682 O O . ASN A 1 222 ? -12.270 12.679 20.528 1.00 95.75 222 ASN A O 1
ATOM 1686 N N . PRO A 1 223 ? -12.917 12.716 18.372 1.00 96.06 223 PRO A N 1
ATOM 1687 C CA . PRO A 1 223 ? -12.734 11.279 18.174 1.00 96.06 223 PRO A CA 1
ATOM 1688 C C . PRO A 1 223 ? -11.286 10.845 18.403 1.00 96.06 223 PRO A C 1
ATOM 1690 O O . PRO A 1 223 ? -10.354 11.504 17.941 1.00 96.06 223 PRO A O 1
ATOM 1693 N N . THR A 1 224 ? -11.091 9.708 19.070 1.00 96.38 224 THR A N 1
ATOM 1694 C CA . THR A 1 224 ? -9.761 9.152 19.346 1.00 96.38 224 THR A CA 1
ATOM 1695 C C . THR A 1 224 ? -9.658 7.698 18.902 1.00 96.38 224 THR A C 1
ATOM 1697 O O . THR A 1 224 ? -10.646 6.969 18.866 1.00 96.38 224 THR A O 1
ATOM 1700 N N . VAL A 1 225 ? -8.439 7.220 18.640 1.00 97.06 225 VAL A N 1
ATOM 1701 C CA . VAL A 1 225 ? -8.197 5.790 18.365 1.00 97.06 225 VAL A CA 1
ATOM 1702 C C . VAL A 1 225 ? -8.647 4.913 19.546 1.00 97.06 225 VAL A C 1
ATOM 1704 O O . VAL A 1 225 ? -9.138 3.807 19.337 1.00 97.06 225 VAL A O 1
ATOM 1707 N N . ALA A 1 226 ? -8.588 5.434 20.780 1.00 96.25 226 ALA A N 1
ATOM 1708 C CA . ALA A 1 226 ? -9.079 4.761 21.984 1.00 96.25 226 ALA A CA 1
ATOM 1709 C C . ALA A 1 226 ? -10.599 4.473 21.967 1.00 96.25 226 ALA A C 1
ATOM 1711 O O . ALA A 1 226 ? -11.080 3.624 22.725 1.00 96.25 226 ALA A O 1
ATOM 1712 N N . ASP A 1 227 ? -11.368 5.158 21.115 1.00 97.38 227 ASP A N 1
ATOM 1713 C CA . ASP A 1 227 ? -12.791 4.886 20.908 1.00 97.38 227 ASP A CA 1
ATOM 1714 C C . ASP A 1 227 ? -13.046 3.659 20.025 1.00 97.38 227 ASP A C 1
ATOM 1716 O O . ASP A 1 227 ? -14.133 3.095 20.098 1.00 97.38 227 ASP A O 1
ATOM 1720 N N . LEU A 1 228 ? -12.072 3.203 19.227 1.00 97.94 228 LEU A N 1
ATOM 1721 C CA . LEU A 1 228 ? -12.258 2.109 18.260 1.00 97.94 228 LEU A CA 1
ATOM 1722 C C . LEU A 1 228 ? -12.355 0.716 18.897 1.00 97.94 228 LEU A C 1
ATOM 1724 O O . LEU A 1 228 ? -12.741 -0.240 18.229 1.00 97.94 228 LEU A O 1
ATOM 1728 N N . LYS A 1 229 ? -12.054 0.596 20.194 1.00 97.56 229 LYS A N 1
ATOM 1729 C CA . LYS A 1 229 ? -12.153 -0.657 20.946 1.00 97.56 229 LYS A CA 1
ATOM 1730 C C . LYS A 1 229 ? -13.567 -1.250 20.873 1.00 97.56 229 LYS A C 1
ATOM 1732 O O . LYS A 1 229 ? -14.538 -0.621 21.292 1.00 97.56 229 LYS A O 1
ATOM 1737 N N . GLY A 1 230 ? -13.655 -2.483 20.382 1.00 97.75 230 GLY A N 1
ATOM 1738 C CA . GLY A 1 230 ? -14.891 -3.233 20.165 1.00 97.75 230 GLY A CA 1
ATOM 1739 C C . GLY A 1 230 ? -15.686 -2.793 18.934 1.00 97.75 230 GLY A C 1
ATOM 1740 O O . GLY A 1 230 ? -16.894 -3.014 18.908 1.00 97.75 230 GLY A O 1
ATOM 1741 N N . LYS A 1 231 ? -15.061 -2.122 17.955 1.00 98.25 231 LYS A N 1
ATOM 1742 C CA . LYS A 1 231 ? -15.743 -1.577 16.771 1.00 98.25 231 LYS A CA 1
ATOM 1743 C C . LYS A 1 231 ? -15.131 -2.053 15.455 1.00 98.25 231 LYS A C 1
ATOM 1745 O O . LYS A 1 231 ? -13.972 -2.461 15.407 1.00 98.25 231 LYS A O 1
ATOM 1750 N N . LYS A 1 232 ? -15.928 -1.920 14.391 1.00 98.50 232 LYS A N 1
ATOM 1751 C CA . LYS A 1 232 ? -15.555 -2.183 13.000 1.00 98.50 232 LYS A CA 1
ATOM 1752 C C . LYS A 1 232 ? -14.615 -1.117 12.439 1.00 98.50 232 LYS A C 1
ATOM 1754 O O . LYS A 1 232 ? -14.957 0.070 12.456 1.00 98.50 232 LYS A O 1
ATOM 1759 N N . ILE A 1 233 ? -13.481 -1.548 11.894 1.00 98.44 233 ILE A N 1
ATOM 1760 C CA . ILE A 1 233 ? -12.529 -0.729 11.136 1.00 98.44 233 ILE A CA 1
ATOM 1761 C C . ILE A 1 233 ? -12.389 -1.346 9.744 1.00 98.44 233 ILE A C 1
ATOM 1763 O O . ILE A 1 233 ? -11.970 -2.497 9.640 1.00 98.44 233 ILE A O 1
ATOM 1767 N N . VAL A 1 234 ? -12.715 -0.598 8.688 1.00 98.25 234 VAL A N 1
ATOM 1768 C CA . VAL A 1 234 ? -12.533 -1.056 7.301 1.00 98.25 234 VAL A CA 1
ATOM 1769 C C . VAL A 1 234 ? -11.215 -0.567 6.715 1.00 98.25 234 VAL A C 1
ATOM 1771 O O . VAL A 1 234 ? -10.857 0.601 6.881 1.00 98.25 234 VAL A O 1
ATOM 1774 N N . LEU A 1 235 ? -10.479 -1.464 6.058 1.00 97.06 235 LEU A N 1
ATOM 1775 C CA . LEU A 1 235 ? -9.192 -1.170 5.423 1.00 97.06 235 LEU A CA 1
ATOM 1776 C C . LEU A 1 235 ? -8.823 -2.219 4.360 1.00 97.06 235 LEU A C 1
ATOM 1778 O O . LEU A 1 235 ? -9.427 -3.294 4.288 1.00 97.06 235 LEU A O 1
ATOM 1782 N N . ALA A 1 236 ? -7.814 -1.914 3.544 1.00 93.69 236 ALA A N 1
ATOM 1783 C CA . ALA A 1 236 ? -7.216 -2.870 2.614 1.00 93.69 236 ALA A CA 1
ATOM 1784 C C . ALA A 1 236 ? -6.277 -3.837 3.354 1.00 93.69 236 ALA A C 1
ATOM 1786 O O . ALA A 1 236 ? -5.416 -3.388 4.118 1.00 93.69 236 ALA A O 1
ATOM 1787 N N . GLN A 1 237 ? -6.407 -5.149 3.145 1.00 90.88 237 GLN A N 1
ATOM 1788 C CA . GLN A 1 237 ? -5.565 -6.126 3.850 1.00 90.88 237 GLN A CA 1
ATOM 1789 C C . GLN A 1 237 ? -4.114 -6.129 3.331 1.00 90.88 237 GLN A C 1
ATOM 1791 O O . GLN A 1 237 ? -3.871 -5.893 2.151 1.00 90.88 237 GLN A O 1
ATOM 1796 N N . ASN A 1 238 ? -3.140 -6.447 4.194 1.00 87.44 238 ASN A N 1
ATOM 1797 C CA . ASN A 1 238 ? -1.714 -6.585 3.853 1.00 87.44 238 ASN A CA 1
ATOM 1798 C C . ASN A 1 238 ? -1.118 -5.316 3.201 1.00 87.44 238 ASN A C 1
ATOM 1800 O O . ASN A 1 238 ? -0.202 -5.389 2.380 1.00 87.44 238 ASN A O 1
ATOM 1804 N N . SER A 1 239 ? -1.660 -4.153 3.568 1.00 89.50 239 SER A N 1
ATOM 1805 C CA . SER A 1 239 ? -1.395 -2.846 2.962 1.00 89.50 239 SER A CA 1
ATOM 1806 C C . SER A 1 239 ? -0.832 -1.844 3.990 1.00 89.50 239 SER A C 1
ATOM 1808 O O . SER A 1 239 ? -0.861 -2.129 5.197 1.00 89.50 239 SER A O 1
ATOM 1810 N N . PRO A 1 240 ? -0.408 -0.635 3.564 1.00 89.75 240 PRO A N 1
ATOM 1811 C CA . PRO A 1 240 ? 0.012 0.426 4.482 1.00 89.75 240 PRO A CA 1
ATOM 1812 C C . PRO A 1 240 ? -1.112 0.825 5.444 1.00 89.75 240 PRO A C 1
ATOM 1814 O O . PRO A 1 240 ? -0.855 1.176 6.595 1.00 89.75 240 PRO A O 1
ATOM 1817 N N . SER A 1 241 ? -2.371 0.706 5.006 1.00 92.94 241 SER A N 1
ATOM 1818 C CA . SER A 1 241 ? -3.554 0.973 5.823 1.00 92.94 241 SER A CA 1
ATOM 1819 C C . SER A 1 241 ? -3.658 0.010 7.011 1.00 92.94 241 SER A C 1
ATOM 1821 O O . SER A 1 241 ? -3.977 0.446 8.117 1.00 92.94 241 SER A O 1
ATOM 1823 N N . GLU A 1 242 ? -3.338 -1.279 6.830 1.00 93.62 242 GLU A N 1
ATOM 1824 C CA . GLU A 1 242 ? -3.322 -2.243 7.941 1.00 93.62 242 GLU A CA 1
ATOM 1825 C C . GLU A 1 242 ? -2.165 -1.949 8.905 1.00 93.62 242 GLU A C 1
ATOM 1827 O O . GLU A 1 242 ? -2.385 -1.853 10.113 1.00 93.62 242 GLU A O 1
ATOM 1832 N N . TYR A 1 243 ? -0.949 -1.712 8.397 1.00 92.50 243 TYR A N 1
ATOM 1833 C CA . TYR A 1 243 ? 0.194 -1.348 9.243 1.00 92.50 243 TYR A CA 1
ATOM 1834 C C . TYR A 1 243 ? -0.064 -0.071 10.056 1.00 92.50 243 TYR A C 1
ATOM 1836 O O . TYR A 1 243 ? 0.195 -0.028 11.265 1.00 92.50 243 TYR A O 1
ATOM 1844 N N . PHE A 1 244 ? -0.616 0.963 9.421 1.00 93.62 244 PHE A N 1
ATOM 1845 C CA . PHE A 1 244 ? -0.914 2.232 10.073 1.00 93.62 244 PHE A CA 1
ATOM 1846 C C . PHE A 1 244 ? -2.015 2.091 11.133 1.00 93.62 244 PHE A C 1
ATOM 1848 O O . PHE A 1 244 ? -1.852 2.606 12.244 1.00 93.62 244 PHE A O 1
ATOM 1855 N N . ALA A 1 245 ? -3.073 1.318 10.854 1.00 96.44 245 ALA A N 1
ATOM 1856 C CA . ALA A 1 245 ? -4.099 0.973 11.839 1.00 96.44 245 ALA A CA 1
ATOM 1857 C C . ALA A 1 245 ? -3.498 0.262 13.061 1.00 96.44 245 ALA A C 1
ATOM 1859 O O . ALA A 1 245 ? -3.743 0.665 14.199 1.00 96.44 245 ALA A O 1
ATOM 1860 N N . LEU A 1 246 ? -2.675 -0.768 12.836 1.00 95.56 246 LEU A N 1
ATOM 1861 C CA . LEU A 1 246 ? -2.030 -1.546 13.897 1.00 95.56 246 LEU A CA 1
ATOM 1862 C C . LEU A 1 246 ? -1.121 -0.671 14.770 1.00 95.56 246 LEU A C 1
ATOM 1864 O O . LEU A 1 246 ? -1.202 -0.735 15.997 1.00 95.56 246 LEU A O 1
ATOM 1868 N N . ASN A 1 247 ? -0.301 0.184 14.156 1.00 94.50 247 ASN A N 1
ATOM 1869 C CA . ASN A 1 247 ? 0.575 1.119 14.862 1.00 94.50 247 ASN A CA 1
ATOM 1870 C C . ASN A 1 247 ? -0.241 2.113 15.713 1.00 94.50 247 ASN A C 1
ATOM 1872 O O . ASN A 1 247 ? 0.023 2.289 16.904 1.00 94.50 247 ASN A O 1
ATOM 1876 N N . ALA A 1 248 ? -1.295 2.707 15.145 1.00 96.12 248 ALA A N 1
ATOM 1877 C CA . ALA A 1 248 ? -2.182 3.619 15.864 1.00 96.12 248 ALA A CA 1
ATOM 1878 C C . ALA A 1 248 ? -2.884 2.947 17.061 1.00 96.12 248 ALA A C 1
ATOM 1880 O O . ALA A 1 248 ? -2.914 3.520 18.152 1.00 96.12 248 ALA A O 1
ATOM 1881 N N . LEU A 1 249 ? -3.406 1.727 16.886 1.00 97.94 249 LEU A N 1
ATOM 1882 C CA . LEU A 1 249 ? -4.070 0.956 17.946 1.00 97.94 249 LEU A CA 1
ATOM 1883 C C . LEU A 1 249 ? -3.107 0.611 19.087 1.00 97.94 249 LEU A C 1
ATOM 1885 O O . LEU A 1 249 ? -3.433 0.853 20.250 1.00 97.94 249 LEU A O 1
ATOM 1889 N N . VAL A 1 250 ? -1.900 0.131 18.766 1.00 96.12 250 VAL A N 1
ATOM 1890 C CA . VAL A 1 250 ? -0.864 -0.190 19.763 1.00 96.12 250 VAL A CA 1
ATOM 1891 C C . VAL A 1 250 ? -0.455 1.055 20.555 1.00 96.12 250 VAL A C 1
ATOM 1893 O O . VAL A 1 250 ? -0.379 0.991 21.783 1.00 96.12 250 VAL A O 1
ATOM 1896 N N . ASN A 1 251 ? -0.282 2.206 19.896 1.00 95.81 251 ASN A N 1
ATOM 1897 C CA . ASN A 1 251 ? 0.006 3.479 20.572 1.00 95.81 251 ASN A CA 1
ATOM 1898 C C . ASN A 1 251 ? -1.155 3.962 21.463 1.00 95.81 251 ASN A C 1
ATOM 1900 O O . ASN A 1 251 ? -0.918 4.618 22.476 1.00 95.81 251 ASN A O 1
ATOM 1904 N N . ALA A 1 252 ? -2.400 3.608 21.131 1.00 95.94 252 ALA A N 1
ATOM 1905 C CA . ALA A 1 252 ? -3.580 3.849 21.965 1.00 95.94 252 ALA A CA 1
ATOM 1906 C C . ALA A 1 252 ? -3.784 2.796 23.079 1.00 95.94 252 ALA A C 1
ATOM 1908 O O . ALA A 1 252 ? -4.754 2.884 23.834 1.00 95.94 252 ALA A O 1
ATOM 1909 N N . GLY A 1 253 ? -2.900 1.797 23.193 1.00 96.69 253 GLY A N 1
ATOM 1910 C CA . GLY A 1 253 ? -3.013 0.706 24.166 1.00 96.69 253 GLY A CA 1
ATOM 1911 C C . GLY A 1 253 ? -4.105 -0.323 23.844 1.00 96.69 253 GLY A C 1
ATOM 1912 O O . GLY A 1 253 ? -4.494 -1.084 24.730 1.00 96.69 253 GLY A O 1
ATOM 1913 N N . ILE A 1 254 ? -4.605 -0.351 22.606 1.00 97.69 254 ILE A N 1
ATOM 1914 C CA . ILE A 1 254 ? -5.593 -1.321 22.120 1.00 97.69 254 ILE A CA 1
ATOM 1915 C C . ILE A 1 254 ? -4.863 -2.473 21.428 1.00 97.69 254 ILE A C 1
ATOM 1917 O O . ILE A 1 254 ? -4.007 -2.259 20.569 1.00 97.69 254 ILE A O 1
ATOM 1921 N N . GLN A 1 255 ? -5.215 -3.712 21.774 1.00 96.81 255 GLN A N 1
ATOM 1922 C CA . GLN A 1 255 ? -4.712 -4.872 21.037 1.00 96.81 255 GLN A CA 1
ATOM 1923 C C . GLN A 1 255 ? -5.465 -5.025 19.705 1.00 96.81 255 GLN A C 1
ATOM 1925 O O . GLN A 1 255 ? -6.681 -4.851 19.685 1.00 96.81 255 GLN A O 1
ATOM 1930 N N . PRO A 1 256 ? -4.815 -5.449 18.605 1.00 94.25 256 PRO A N 1
ATOM 1931 C CA . PRO A 1 256 ? -5.492 -5.688 17.324 1.00 94.25 256 PRO A CA 1
ATOM 1932 C C . PRO A 1 256 ? -6.668 -6.678 17.384 1.00 94.25 256 PRO A C 1
ATOM 1934 O O . PRO A 1 256 ? -7.561 -6.619 16.553 1.00 94.25 256 PRO A O 1
ATOM 1937 N N . ALA A 1 257 ? -6.689 -7.580 18.372 1.00 96.19 257 ALA A N 1
ATOM 1938 C CA . ALA A 1 257 ? -7.797 -8.511 18.609 1.00 96.19 257 ALA A CA 1
ATOM 1939 C C . ALA A 1 257 ? -8.997 -7.888 19.359 1.00 96.19 257 ALA A C 1
ATOM 1941 O O . ALA A 1 257 ? -10.009 -8.552 19.557 1.00 96.19 257 ALA A O 1
ATOM 1942 N N . GLU A 1 258 ? -8.888 -6.635 19.808 1.00 97.62 258 GLU A N 1
ATOM 1943 C CA . GLU A 1 258 ? -9.960 -5.884 20.474 1.00 97.62 258 GLU A CA 1
ATOM 1944 C C . GLU A 1 258 ? -10.724 -4.967 19.506 1.00 97.62 258 GLU A C 1
ATOM 1946 O O . GLU A 1 258 ? -11.503 -4.128 19.954 1.00 97.62 258 GLU A O 1
ATOM 1951 N N . VAL A 1 259 ? -10.511 -5.106 18.195 1.00 97.88 259 VAL A N 1
ATOM 1952 C CA . VAL A 1 259 ? -11.262 -4.429 17.126 1.00 97.88 259 VAL A CA 1
ATOM 1953 C C . VAL A 1 259 ? -11.699 -5.449 16.074 1.00 97.88 259 VAL A C 1
ATOM 1955 O O . VAL A 1 259 ? -11.109 -6.522 15.955 1.00 97.88 259 VAL A O 1
ATOM 1958 N N . GLU A 1 260 ? -12.737 -5.122 15.311 1.00 97.75 260 GLU A N 1
ATOM 1959 C CA . GLU A 1 260 ? -13.229 -5.951 14.209 1.00 97.75 260 GLU A CA 1
ATOM 1960 C C . GLU A 1 260 ? -12.694 -5.374 12.892 1.00 97.75 260 GLU A C 1
ATOM 1962 O O . GLU A 1 260 ? -13.153 -4.329 12.435 1.00 97.75 260 GLU A O 1
ATOM 1967 N N . PHE A 1 261 ? -11.693 -6.018 12.290 1.00 97.94 261 PHE A N 1
ATOM 1968 C CA . PHE A 1 261 ? -11.213 -5.612 10.969 1.00 97.94 261 PHE A CA 1
ATOM 1969 C C . PHE A 1 261 ? -12.144 -6.136 9.877 1.00 97.94 261 PHE A C 1
ATOM 1971 O O . PHE A 1 261 ? -12.378 -7.340 9.771 1.00 97.94 261 PHE A O 1
ATOM 1978 N N . ILE A 1 262 ? -12.639 -5.214 9.057 1.00 97.56 262 ILE A N 1
ATOM 1979 C CA . ILE A 1 262 ? -13.406 -5.488 7.847 1.00 97.56 262 ILE A CA 1
ATOM 1980 C C . ILE A 1 262 ? -12.457 -5.281 6.668 1.00 97.56 262 ILE A C 1
ATOM 1982 O O . ILE A 1 262 ? -11.973 -4.173 6.435 1.00 97.56 262 ILE A O 1
ATOM 1986 N N . TYR A 1 263 ? -12.144 -6.353 5.949 1.00 96.38 263 TYR A N 1
ATOM 1987 C CA . TYR A 1 263 ? -11.132 -6.309 4.902 1.00 96.38 263 TYR A CA 1
ATOM 1988 C C . TYR A 1 263 ? -11.743 -6.047 3.527 1.00 96.38 263 TYR A C 1
ATOM 1990 O O . TYR A 1 263 ? -12.837 -6.506 3.205 1.00 96.38 263 TYR A O 1
ATOM 1998 N N . THR A 1 264 ? -11.002 -5.311 2.708 1.00 94.19 264 THR A N 1
ATOM 1999 C CA . THR A 1 264 ? -11.285 -5.023 1.293 1.00 94.19 264 THR A CA 1
ATOM 2000 C C . THR A 1 264 ? -10.011 -5.253 0.476 1.00 94.19 264 THR A C 1
ATOM 2002 O O . THR A 1 264 ? -8.926 -5.377 1.054 1.00 94.19 264 THR A O 1
ATOM 2005 N N . GLN A 1 265 ? -10.135 -5.342 -0.851 1.00 88.69 265 GLN A N 1
ATOM 2006 C CA . GLN A 1 265 ? -8.990 -5.568 -1.745 1.00 88.69 265 GLN A CA 1
ATOM 2007 C C . GLN A 1 265 ? -8.026 -4.367 -1.757 1.00 88.69 265 GLN A C 1
ATOM 2009 O O . GLN A 1 265 ? -6.815 -4.524 -1.646 1.00 88.69 265 GLN A O 1
ATOM 2014 N N . ASP A 1 266 ? -8.579 -3.156 -1.838 1.00 88.69 266 ASP A N 1
ATOM 2015 C CA . ASP A 1 266 ? -7.848 -1.894 -1.940 1.00 88.69 266 ASP A CA 1
ATOM 2016 C C . ASP A 1 266 ? -8.510 -0.795 -1.087 1.00 88.69 266 ASP A C 1
ATOM 2018 O O . ASP A 1 266 ? -9.633 -0.939 -0.593 1.00 88.69 266 ASP A O 1
ATOM 2022 N N . ALA A 1 267 ? -7.801 0.314 -0.870 1.00 90.62 267 ALA A N 1
ATOM 2023 C CA . ALA A 1 267 ? -8.260 1.355 0.046 1.00 90.62 267 ALA A CA 1
ATOM 2024 C C . ALA A 1 267 ? -9.352 2.270 -0.531 1.00 90.62 267 ALA A C 1
ATOM 2026 O O . ALA A 1 267 ? -10.006 2.983 0.239 1.00 90.62 267 ALA A O 1
ATOM 2027 N N . PHE A 1 268 ? -9.588 2.244 -1.845 1.00 90.38 268 PHE A N 1
ATOM 2028 C CA . PHE A 1 268 ? -10.715 2.940 -2.465 1.00 90.38 268 PHE A CA 1
ATOM 2029 C C . PHE A 1 268 ? -12.008 2.163 -2.207 1.00 90.38 268 PHE A C 1
ATOM 2031 O O . PHE A 1 268 ? -13.014 2.751 -1.816 1.00 90.38 268 PHE A O 1
ATOM 2038 N N . GLN A 1 269 ? -11.963 0.830 -2.286 1.00 92.38 269 GLN A N 1
ATOM 2039 C CA . GLN A 1 269 ? -13.045 -0.035 -1.811 1.00 92.38 269 GLN A CA 1
ATOM 2040 C C . GLN A 1 269 ? -13.264 0.095 -0.299 1.00 92.38 269 GLN A C 1
ATOM 2042 O O . GLN A 1 269 ? -14.416 0.142 0.129 1.00 92.38 269 GLN A O 1
ATOM 2047 N N . ALA A 1 270 ? -12.209 0.234 0.516 1.00 94.56 270 ALA A N 1
ATOM 2048 C CA . ALA A 1 270 ? -12.360 0.526 1.949 1.00 94.56 270 ALA A CA 1
ATOM 2049 C C . ALA A 1 270 ? -13.112 1.846 2.200 1.00 94.56 270 ALA A C 1
ATOM 2051 O O . ALA A 1 270 ? -13.987 1.917 3.067 1.00 94.56 270 ALA A O 1
ATOM 2052 N N . ALA A 1 271 ? -12.789 2.889 1.433 1.00 94.38 271 ALA A N 1
ATOM 2053 C CA . ALA A 1 271 ? -13.426 4.198 1.524 1.00 94.38 271 ALA A CA 1
ATOM 2054 C C . ALA A 1 271 ? -14.889 4.166 1.037 1.00 94.38 271 ALA A C 1
ATOM 2056 O O . ALA A 1 271 ? -15.778 4.712 1.698 1.00 94.38 271 ALA A O 1
ATOM 2057 N N . ALA A 1 272 ? -15.162 3.472 -0.072 1.00 93.25 272 ALA A N 1
ATOM 2058 C CA . ALA A 1 272 ? -16.506 3.261 -0.609 1.00 93.25 272 ALA A CA 1
ATOM 2059 C C . ALA A 1 272 ? -17.394 2.482 0.377 1.00 93.25 272 ALA A C 1
ATOM 2061 O O . ALA A 1 272 ? -18.496 2.926 0.709 1.00 93.25 272 ALA A O 1
ATOM 2062 N N . ALA A 1 273 ? -16.872 1.379 0.921 1.00 94.12 273 ALA A N 1
ATOM 2063 C CA . ALA A 1 273 ? -17.536 0.572 1.937 1.00 94.12 273 ALA A CA 1
ATOM 2064 C C . ALA A 1 273 ? -17.845 1.380 3.200 1.00 94.12 273 ALA A C 1
ATOM 2066 O O . ALA A 1 273 ? -18.965 1.330 3.704 1.00 94.12 273 ALA A O 1
ATOM 2067 N N . PHE A 1 274 ? -16.885 2.181 3.680 1.00 95.50 274 PHE A N 1
ATOM 2068 C CA . PHE A 1 274 ? -17.118 3.091 4.799 1.00 95.50 274 PHE A CA 1
ATOM 2069 C C . PHE A 1 274 ? -18.273 4.042 4.509 1.00 95.50 274 PHE A C 1
ATOM 2071 O O . PHE A 1 274 ? -19.144 4.205 5.360 1.00 95.50 274 PHE A O 1
ATOM 2078 N N . ASN A 1 275 ? -18.302 4.676 3.335 1.00 92.38 275 ASN A N 1
ATOM 2079 C CA . ASN A 1 275 ? -19.346 5.635 2.982 1.00 92.38 275 ASN A CA 1
ATOM 2080 C C . ASN A 1 275 ? -20.745 5.024 2.918 1.00 92.38 275 ASN A C 1
ATOM 2082 O O . ASN A 1 275 ? -21.684 5.662 3.400 1.00 92.38 275 ASN A O 1
ATOM 2086 N N . ALA A 1 276 ? -20.880 3.819 2.371 1.00 91.12 276 ALA A N 1
ATOM 2087 C CA . ALA A 1 276 ? -22.158 3.124 2.292 1.00 91.12 276 ALA A CA 1
ATOM 2088 C C . ALA A 1 276 ? -22.601 2.559 3.656 1.00 91.12 276 ALA A C 1
ATOM 2090 O O . ALA A 1 276 ? -23.707 2.840 4.119 1.00 91.12 276 ALA A O 1
ATOM 2091 N N . ASP A 1 277 ? -21.731 1.815 4.345 1.00 91.94 277 ASP A N 1
ATOM 2092 C CA . ASP A 1 277 ? -22.064 1.128 5.594 1.00 91.94 277 ASP A CA 1
ATOM 2093 C C . ASP A 1 277 ? -21.825 2.029 6.819 1.00 91.94 277 ASP A C 1
ATOM 2095 O O . ASP A 1 277 ? -20.713 2.220 7.326 1.00 91.94 277 ASP A O 1
ATOM 2099 N N . ARG A 1 278 ? -22.921 2.577 7.351 1.00 92.62 278 ARG A N 1
ATOM 2100 C CA . ARG A 1 278 ? -22.902 3.433 8.547 1.00 92.62 278 ARG A CA 1
ATOM 2101 C C . ARG A 1 278 ? -22.642 2.672 9.857 1.00 92.62 278 ARG A C 1
ATOM 2103 O O . ARG A 1 278 ? -22.417 3.334 10.871 1.00 92.62 278 ARG A O 1
ATOM 2110 N N . SER A 1 279 ? -22.628 1.333 9.858 1.00 94.75 279 SER A N 1
ATOM 2111 C CA . SER A 1 279 ? -22.232 0.518 11.021 1.00 94.75 279 SER A CA 1
ATOM 2112 C C . SER A 1 279 ? -20.716 0.507 11.250 1.00 94.75 279 SER A C 1
ATOM 2114 O O . SER A 1 279 ? -20.256 0.225 12.361 1.00 94.75 279 SER A O 1
ATOM 2116 N N . ILE A 1 280 ? -19.927 0.860 10.230 1.00 97.56 280 ILE A N 1
ATOM 2117 C CA . ILE A 1 280 ? -18.468 0.913 10.317 1.00 97.56 280 ILE A CA 1
ATOM 2118 C C . ILE A 1 280 ? -18.036 2.167 11.080 1.00 97.56 280 ILE A C 1
ATOM 2120 O O . ILE A 1 280 ? -18.384 3.295 10.721 1.00 97.56 280 ILE A O 1
ATOM 2124 N N . ALA A 1 281 ? -17.252 1.977 12.142 1.00 97.88 281 ALA A N 1
ATOM 2125 C CA . ALA A 1 281 ? -16.829 3.061 13.022 1.00 97.88 281 ALA A CA 1
ATOM 2126 C C . ALA A 1 281 ? -15.650 3.863 12.466 1.00 97.88 281 ALA A C 1
ATOM 2128 O O . ALA A 1 281 ? -15.583 5.071 12.707 1.00 97.88 281 ALA A O 1
ATOM 2129 N N . ALA A 1 282 ? -14.736 3.213 11.741 1.00 98.06 282 ALA A N 1
ATOM 2130 C CA . ALA A 1 282 ? -13.596 3.877 11.124 1.00 98.06 282 ALA A CA 1
ATOM 2131 C C . ALA A 1 282 ? -13.177 3.267 9.783 1.00 98.06 282 ALA A C 1
ATOM 2133 O O . ALA A 1 282 ? -13.394 2.084 9.531 1.00 98.06 282 ALA A O 1
ATOM 2134 N N . CYS A 1 283 ? -12.527 4.082 8.959 1.00 97.56 283 CYS A N 1
ATOM 2135 C CA . CYS A 1 283 ? -11.866 3.688 7.721 1.00 97.56 283 CYS A CA 1
ATOM 2136 C C . CYS A 1 283 ? -10.381 4.036 7.801 1.00 97.56 283 CYS A C 1
ATOM 2138 O O . CYS A 1 283 ? -10.031 5.083 8.355 1.00 97.56 283 CYS A O 1
ATOM 2140 N N . VAL A 1 284 ? -9.522 3.199 7.221 1.00 96.50 284 VAL A N 1
ATOM 2141 C CA . VAL A 1 284 ? -8.142 3.578 6.905 1.00 96.50 284 VAL A CA 1
ATOM 2142 C C . VAL A 1 284 ? -7.969 3.543 5.395 1.00 96.50 284 VAL A C 1
ATOM 2144 O O . VAL A 1 284 ? -8.148 2.502 4.766 1.00 96.50 284 VAL A O 1
ATOM 2147 N N . SER A 1 285 ? -7.661 4.707 4.832 1.00 93.88 285 SER A N 1
ATOM 2148 C CA . SER A 1 285 ? -7.523 4.939 3.394 1.00 93.88 285 SER A CA 1
ATOM 2149 C C . SER A 1 285 ? -6.551 6.104 3.156 1.00 93.88 285 SER A C 1
ATOM 2151 O O . SER A 1 285 ? -5.852 6.530 4.084 1.00 93.88 285 SER A O 1
ATOM 2153 N N . TRP A 1 286 ? -6.478 6.609 1.927 1.00 89.31 286 TRP A N 1
ATOM 2154 C CA . TRP A 1 286 ? -5.545 7.654 1.526 1.00 89.31 286 TRP A CA 1
ATOM 2155 C C . TRP A 1 286 ? -6.130 8.626 0.484 1.00 89.31 286 TRP A C 1
ATOM 2157 O O . TRP A 1 286 ? -7.300 8.552 0.099 1.00 89.31 286 TRP A O 1
ATOM 2167 N N . ALA A 1 287 ? -5.332 9.617 0.088 1.00 87.44 287 ALA A N 1
ATOM 2168 C CA . ALA A 1 287 ? -5.713 10.674 -0.844 1.00 87.44 287 ALA A CA 1
ATOM 2169 C C . ALA A 1 287 ? -5.982 10.155 -2.279 1.00 87.44 287 ALA A C 1
ATOM 2171 O O . ALA A 1 287 ? -5.175 9.392 -2.806 1.00 87.44 287 ALA A O 1
ATOM 2172 N N . PRO A 1 288 ? -7.035 10.628 -2.977 1.00 84.44 288 PRO A N 1
ATOM 2173 C CA . PRO A 1 288 ? -7.872 11.775 -2.620 1.00 84.44 288 PRO A CA 1
ATOM 2174 C C . PRO A 1 288 ? -9.072 11.445 -1.721 1.00 84.44 288 PRO A C 1
ATOM 2176 O O . PRO A 1 288 ? -9.548 12.346 -1.031 1.00 84.44 288 PRO A O 1
ATOM 2179 N N . ASP A 1 289 ? -9.555 10.199 -1.722 1.00 85.94 289 ASP A N 1
ATOM 2180 C CA . ASP A 1 289 ? -10.844 9.814 -1.130 1.00 85.94 289 ASP A CA 1
ATOM 2181 C C . ASP A 1 289 ? -10.957 10.203 0.345 1.00 85.94 289 ASP A C 1
ATOM 2183 O O . ASP A 1 289 ? -11.994 10.720 0.766 1.00 85.94 289 ASP A O 1
ATOM 2187 N N . ILE A 1 290 ? -9.872 10.042 1.111 1.00 87.38 290 ILE A N 1
ATOM 2188 C CA . ILE A 1 290 ? -9.860 10.321 2.550 1.00 87.38 290 ILE A CA 1
ATOM 2189 C C . ILE A 1 290 ? -10.274 11.750 2.932 1.00 87.38 290 ILE A C 1
ATOM 2191 O O . ILE A 1 290 ? -10.789 11.966 4.029 1.00 87.38 290 ILE A O 1
ATOM 2195 N N . TYR A 1 291 ? -10.092 12.731 2.046 1.00 84.62 291 TYR A N 1
ATOM 2196 C CA . TYR A 1 291 ? -10.449 14.121 2.338 1.00 84.62 291 TYR A CA 1
ATOM 2197 C C . TYR A 1 291 ? -11.967 14.376 2.349 1.00 84.62 291 TYR A C 1
ATOM 2199 O O . TYR A 1 291 ? -12.383 15.450 2.783 1.00 84.62 291 TYR A O 1
ATOM 2207 N N . ASN A 1 292 ? -12.785 13.404 1.919 1.00 84.62 292 ASN A N 1
ATOM 2208 C CA . ASN A 1 292 ? -14.237 13.544 1.771 1.00 84.62 292 ASN A CA 1
ATOM 2209 C C . ASN A 1 292 ? -15.074 12.511 2.575 1.00 84.62 292 ASN A C 1
ATOM 2211 O O . ASN A 1 292 ? -16.265 12.366 2.291 1.00 84.62 292 ASN A O 1
ATOM 2215 N N . LEU A 1 293 ? -14.475 11.783 3.533 1.00 84.25 293 LEU A N 1
ATOM 2216 C CA . LEU A 1 293 ? -15.116 10.715 4.341 1.00 84.25 293 LEU A CA 1
ATOM 2217 C C . LEU A 1 293 ? -15.771 11.191 5.661 1.00 84.25 293 LEU A C 1
ATOM 2219 O O . LEU A 1 293 ? -15.331 12.220 6.222 1.00 84.25 293 LEU A O 1
#

Secondary structure (DSSP, 8-state):
-PPP-PPPHHHHHHHHHHHHHHHHHHTHHHHSPPPP-------------------------PPPP---------PPPP-TT-SSS-----EEP----PPP-S---PPP-GGGEEEEEE-S-GGGHHHHHHTTSSSS-SEEE-TT--EEEEEEEE---HHHHHHHHHTTS-SB----TTTHHHHHHHHTTSTTT-----------SSSEEEEE-GGGSSSTTS--GGG-TTSEEEEETTSHHHHHHHHHHHHTT--GGGSEEEEESSHHHHHHHHHH-TT--EEEEETTGGGG-

Foldseek 3Di:
DDDDDDDDPVVVVVVVVVVVVVVCVVCVCVVPPDDDDDDDDDDDDDDDDDDDDDDDDDDDDDDDDDDDDDDDDDQPDQDPPQLFPDRDFDWDDDDQQDALPAAAPADPDDQQEAEAEDEPDPLCVVVCVQCVHQQQNDWDADPVGDTHTYHYHYDQFPNVQLNCLRNNVHVHGDADPQLPVSSQVRQVVHPVSRDDDDDDSDDDDAQKDKDFQLVQAPHSVDRALLSQFQFEEEAAPSHVLVVVNCVRCVVSVHHPVRHHYGHTRHLSSQLSCCSSDVRHGIYIHGPPSVVPD

pLDDT: mean 81.15, std 21.75, range [24.09, 98.5]